Protein AF-0000000080321082 (afdb_homodimer)

Foldseek 3Di:
DAKDKDKDFAQAALVLLCVLLVQLQSLLVLFPQFPDADPSNQKTAGHDPVCVVVVWGIWGKDADDPPFSKMWTDTPFKIKIKGWDWDDDVRGIMIMMMIDMATHDPCRVPRVVVCNVCVHVRVVSSVVSSNCVSVVD/DAKDKDKDFAQAALVLLCVLLVQLQSLLVLFPQFPDADPSNQKTAGHDPVCVVVVWGIWGKDADDPPFSKMWTDTPFKIKIKGWDWDDDVRGIMIMMMIDMATHDPCRVPRVVVCNVCVHVRVVSSVVSSNCVSVVD

Solvent-accessible surface area (backbone atoms only — not comparable to full-atom values): 14190 Å² total; per-residue (Å²): 123,31,66,36,76,50,72,49,75,40,82,49,58,62,68,55,48,49,53,46,67,68,30,51,40,58,54,45,64,23,34,88,39,36,80,46,58,44,94,82,16,37,36,34,33,42,60,44,51,65,26,65,73,71,69,41,53,48,28,47,46,46,67,50,68,90,91,52,51,32,37,37,31,41,39,90,44,39,37,37,34,40,36,52,45,81,43,83,47,94,81,30,24,37,39,38,40,39,42,37,44,42,36,31,79,90,44,21,58,31,42,32,53,48,37,53,72,40,43,57,61,53,48,50,48,25,52,55,40,44,52,31,58,65,71,73,96,122,32,67,39,74,50,72,49,75,42,82,48,58,61,70,54,49,50,53,46,66,69,30,50,41,57,51,45,62,24,33,87,40,35,80,46,57,43,95,83,15,38,37,33,33,40,62,44,51,66,25,65,73,70,69,42,52,48,26,46,46,44,67,49,70,91,93,50,52,31,36,38,3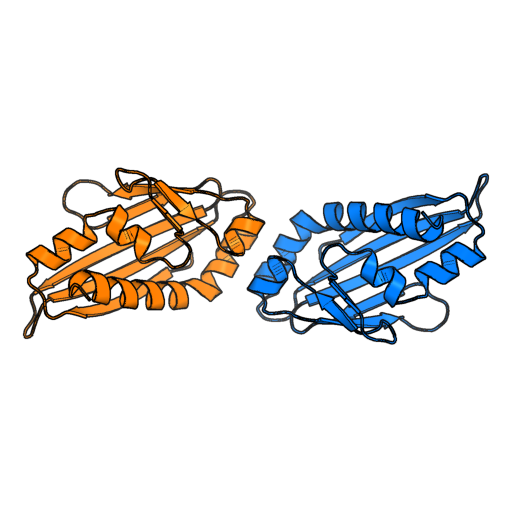2,41,38,90,45,40,35,39,34,39,36,53,45,80,44,84,46,94,82,30,26,35,40,38,40,39,42,38,44,41,36,31,80,90,47,21,60,32,41,34,53,48,38,53,72,41,43,57,62,52,49,52,48,25,52,54,42,45,52,31,60,64,71,72,94

InterPro domains:
  IPR023393 START-like domain superfamily [G3DSA:3.30.530.20] (3-135)

Sequence (274 aa):
MPEAREEFVVSAPKSRVVEVLSNPRDVGECFGFVKGTSEDGKIWYIKAPMSAITQTRELHMSFSEEGKLEWEARGEHLLWRGRFEVEEVEGGVKVVVVLYVEGLGAMASIINPMASVQIRGQLRHFVKKLKEKISGAMPEAREEFVVSAPKSRVVEVLSNPRDVGECFGFVKGTSEDGKIWYIKAPMSAITQTRELHMSFSEEGKLEWEARGEHLLWRGRFEVEEVEGGVKVVVVLYVEGLGAMASIINPMASVQIRGQLRHFVKKLKEKISGA

pLDDT: mean 95.26, std 5.47, range [65.94, 98.69]

Secondary structure (DSSP, 8-state):
--EEEEEEEESS-HHHHHHHHT-HHHHHTTSTTEEEE-TTS-EEEE-SHHHHHHT--EEEEEE-STT-EEEEEE-SSEEEEEEEEEEEETTEEEEEEEEEEEE-GGGHHHHHHHHHHHHHHHHHHHHHHHHHHHHT-/--EEEEEEEESS-HHHHHHHHT-HHHHHHTSTTEEEE-TTS-EEEE-SHHHHHHT--EEEEEE-STT-EEEEEE-SSEEEEEEEEEEEETTEEEEEEEEEEEE-GGGHHHHHHHHHHHHHHHHHHHHHHHHHHHHT-

Organism: NCBI:txid113653

Nearest PDB structures (foldseek):
  2ns9-assembly1_B  TM=7.468E-01  e=3.126E-07  Aeropyrum pernix
  8uds-assembly1_D  TM=6.343E-01  e=6.532E-07  Mycolicibacterium smegmatis MC2 155
  8ay9-assembly1_A  TM=6.309E-01  e=5.602E-06  Citrus sinensis
  8aya-assembly1_A  TM=6.191E-01  e=6.735E-06  Citrus sinensis
  3kay-assembly1_B  TM=6.296E-01  e=2.034E-05  Arabidopsis thaliana

Structure (mmCIF, N/CA/C/O backbone):
data_AF-0000000080321082-model_v1
#
loop_
_entity.id
_entity.type
_entity.pdbx_description
1 polymer 'Polyketide cyclase / dehydrase and lipid transport'
#
loop_
_atom_site.group_PDB
_atom_site.id
_atom_site.type_symbol
_atom_site.label_atom_id
_atom_site.label_alt_id
_atom_site.label_comp_id
_atom_site.label_asym_id
_atom_site.label_entity_id
_atom_site.label_seq_id
_atom_site.pdbx_PDB_ins_code
_atom_site.Cartn_x
_atom_site.Cartn_y
_atom_site.Cartn_z
_atom_site.occupancy
_atom_site.B_iso_or_equiv
_atom_site.auth_seq_id
_atom_site.auth_comp_id
_atom_site.auth_asym_id
_atom_site.auth_atom_id
_atom_site.pdbx_PDB_model_num
ATOM 1 N N . MET A 1 1 ? -3.877 -17.156 8.18 1 85.75 1 MET A N 1
ATOM 2 C CA . MET A 1 1 ? -3.074 -16.891 6.992 1 85.75 1 MET A CA 1
ATOM 3 C C . MET A 1 1 ? -3.955 -16.812 5.746 1 85.75 1 MET A C 1
ATOM 5 O O . MET A 1 1 ? -4.789 -17.688 5.516 1 85.75 1 MET A O 1
ATOM 9 N N . PRO A 1 2 ? -3.908 -15.711 4.945 1 95.19 2 PRO A N 1
ATOM 10 C CA . PRO A 1 2 ? -4.754 -15.602 3.758 1 95.19 2 PRO A CA 1
ATOM 11 C C . PRO A 1 2 ? -4.523 -16.734 2.758 1 95.19 2 PRO A C 1
ATOM 13 O O . PRO A 1 2 ? -3.375 -17.062 2.459 1 95.19 2 PRO A O 1
ATOM 16 N N . GLU A 1 3 ? -5.602 -17.344 2.404 1 97.44 3 GLU A N 1
ATOM 17 C CA . GLU A 1 3 ? -5.562 -18.453 1.457 1 97.44 3 GLU A CA 1
ATOM 18 C C . GLU A 1 3 ? -6.742 -18.391 0.487 1 97.44 3 GLU A C 1
ATOM 20 O O . GLU A 1 3 ? -7.82 -17.906 0.842 1 97.44 3 GLU A O 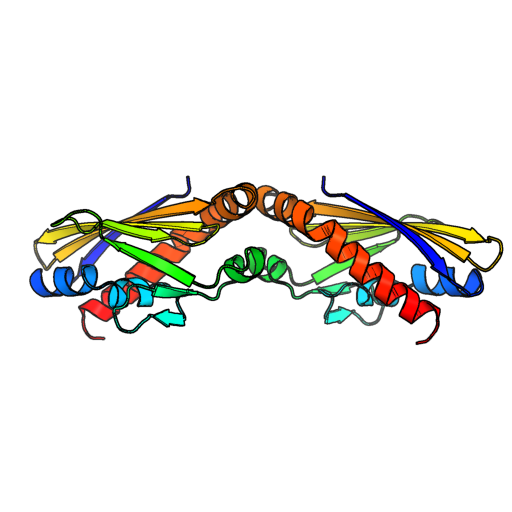1
ATOM 25 N N . ALA A 1 4 ? -6.52 -18.828 -0.713 1 98.44 4 ALA A N 1
ATOM 26 C CA . ALA A 1 4 ? -7.586 -18.922 -1.706 1 98.44 4 ALA A CA 1
ATOM 27 C C . ALA A 1 4 ? -7.422 -20.172 -2.57 1 98.44 4 ALA A C 1
ATOM 29 O O . ALA A 1 4 ? -6.309 -20.688 -2.717 1 98.44 4 ALA A O 1
ATOM 30 N N . ARG A 1 5 ? -8.531 -20.625 -3.057 1 98.56 5 ARG A N 1
ATOM 31 C CA . ARG A 1 5 ? -8.555 -21.844 -3.865 1 98.56 5 ARG A CA 1
ATOM 32 C C . ARG A 1 5 ? -9.453 -21.672 -5.086 1 98.56 5 ARG A C 1
ATOM 34 O O . ARG A 1 5 ? -10.516 -21.047 -5 1 98.56 5 ARG A O 1
ATOM 41 N N . GLU A 1 6 ? -9.008 -22.188 -6.207 1 98.56 6 GLU A N 1
ATOM 42 C CA . GLU A 1 6 ? -9.797 -22.172 -7.434 1 98.56 6 GLU A CA 1
ATOM 43 C C . GLU A 1 6 ? -9.586 -23.453 -8.234 1 98.56 6 GLU A C 1
ATOM 45 O O . GLU A 1 6 ? -8.539 -24.094 -8.133 1 98.56 6 GLU A O 1
ATOM 50 N N . GLU A 1 7 ? -10.578 -23.797 -8.898 1 98.31 7 GLU A N 1
ATOM 51 C CA . GLU A 1 7 ? -10.492 -24.922 -9.82 1 98.31 7 GLU A CA 1
ATOM 52 C C . GLU A 1 7 ? -11.016 -24.547 -11.203 1 98.31 7 GLU A C 1
ATOM 54 O O . GLU A 1 7 ? -11.969 -23.781 -11.328 1 98.31 7 GLU A O 1
ATOM 59 N N . PHE A 1 8 ? -10.406 -25.156 -12.188 1 98 8 PHE A N 1
ATOM 60 C CA . PHE A 1 8 ? -10.828 -24.891 -13.555 1 98 8 PHE A CA 1
ATOM 61 C C . PHE A 1 8 ? -10.438 -26.031 -14.484 1 98 8 PHE A C 1
ATOM 63 O O . PHE A 1 8 ? -9.656 -26.906 -14.102 1 98 8 PHE A O 1
ATOM 70 N N . VAL A 1 9 ? -11.055 -26.016 -15.641 1 97.5 9 VAL A N 1
ATOM 71 C CA . VAL A 1 9 ? -10.742 -27.016 -16.656 1 97.5 9 VAL A CA 1
ATOM 72 C C . VAL A 1 9 ? -10.219 -26.328 -17.922 1 97.5 9 VAL A C 1
ATOM 74 O O . VAL A 1 9 ? -10.734 -25.281 -18.328 1 97.5 9 VAL A O 1
ATOM 77 N N . VAL A 1 10 ? -9.211 -26.969 -18.469 1 97.69 10 VAL A N 1
ATOM 78 C CA . VAL A 1 10 ? -8.664 -26.469 -19.719 1 97.69 10 VAL A CA 1
ATOM 79 C C . VAL A 1 10 ? -8.688 -27.578 -20.766 1 97.69 10 VAL A C 1
ATOM 81 O O . VAL A 1 10 ? -8.531 -28.75 -20.453 1 97.69 10 VAL A O 1
ATOM 84 N N . SER A 1 11 ? -8.891 -27.078 -22.016 1 95.81 11 SER A N 1
ATOM 85 C CA . SER A 1 11 ? -8.844 -28.016 -23.141 1 95.81 11 SER A CA 1
ATOM 86 C C . SER A 1 11 ? -7.438 -28.125 -23.719 1 95.81 11 SER A C 1
ATOM 88 O O . SER A 1 11 ? -7.137 -27.547 -24.766 1 95.81 11 SER A O 1
ATOM 90 N N . ALA A 1 12 ? -6.566 -28.812 -23.062 1 96.62 12 ALA A N 1
ATOM 91 C CA . ALA A 1 12 ? -5.176 -29.062 -23.438 1 96.62 12 ALA A CA 1
ATOM 92 C C . ALA A 1 12 ? -4.688 -30.406 -22.891 1 96.62 12 ALA A C 1
ATOM 94 O O . ALA A 1 12 ? -5.238 -30.906 -21.906 1 96.62 12 ALA A O 1
ATOM 95 N N . PRO A 1 13 ? -3.721 -30.953 -23.562 1 96.12 13 PRO A N 1
ATOM 96 C CA . PRO A 1 13 ? -3.162 -32.188 -23 1 96.12 13 PRO A CA 1
ATOM 97 C C . PRO A 1 13 ? -2.529 -31.984 -21.625 1 96.12 13 PRO A C 1
ATOM 99 O O . PRO A 1 13 ? -2.008 -30.891 -21.344 1 96.12 13 PRO A O 1
ATOM 102 N N . LYS A 1 14 ? -2.555 -33 -20.812 1 97.5 14 LYS A N 1
ATOM 103 C CA . LYS A 1 14 ? -1.99 -32.938 -19.469 1 97.5 14 LYS A CA 1
ATOM 104 C C . LYS A 1 14 ? -0.514 -32.562 -19.516 1 97.5 14 LYS A C 1
ATOM 106 O O . LYS A 1 14 ? -0.03 -31.844 -18.641 1 97.5 14 LYS A O 1
ATOM 111 N N . SER A 1 15 ? 0.209 -33.062 -20.516 1 96.56 15 SER A N 1
ATOM 112 C CA . SER A 1 15 ? 1.632 -32.781 -20.656 1 96.56 15 SER A CA 1
ATOM 113 C C . SER A 1 15 ? 1.874 -31.281 -20.828 1 96.56 15 SER A C 1
ATOM 115 O O . SER A 1 15 ? 2.805 -30.719 -20.234 1 96.56 15 SER A O 1
ATOM 117 N N . ARG A 1 16 ? 1.039 -30.625 -21.516 1 97.06 16 ARG A N 1
ATOM 118 C CA . ARG A 1 16 ? 1.142 -29.188 -21.719 1 97.06 16 ARG A CA 1
ATOM 119 C C . ARG A 1 16 ? 0.848 -28.422 -20.422 1 97.06 16 ARG A C 1
ATOM 121 O O . ARG A 1 16 ? 1.546 -27.469 -20.094 1 97.06 16 ARG A O 1
ATOM 128 N N . VAL A 1 17 ? -0.15 -28.844 -19.75 1 98.12 17 VAL A N 1
ATOM 129 C CA . VAL A 1 17 ? -0.549 -28.203 -18.5 1 98.12 17 VAL A CA 1
ATOM 130 C C . VAL A 1 17 ? 0.589 -28.297 -17.484 1 98.12 17 VAL A C 1
ATOM 132 O O . VAL A 1 17 ? 0.993 -27.297 -16.906 1 98.12 17 VAL A O 1
ATOM 135 N N . VAL A 1 18 ? 1.151 -29.469 -17.391 1 97 18 VAL A N 1
ATOM 136 C CA . VAL A 1 18 ? 2.213 -29.719 -16.422 1 97 18 VAL A CA 1
ATOM 137 C C . VAL A 1 18 ? 3.461 -28.938 -16.812 1 97 18 VAL A C 1
ATOM 139 O O . VAL A 1 18 ? 4.168 -28.406 -15.953 1 97 18 VAL A O 1
ATOM 142 N N . GLU A 1 19 ? 3.719 -28.875 -18.047 1 96.44 19 GLU A N 1
ATOM 143 C CA . GLU A 1 19 ? 4.852 -28.109 -18.562 1 96.44 19 GLU A CA 1
ATOM 144 C C . GLU A 1 19 ? 4.77 -26.641 -18.125 1 96.44 19 GLU A C 1
ATOM 146 O O . GLU A 1 19 ? 5.746 -26.094 -17.609 1 96.44 19 GLU A O 1
ATOM 151 N N . VAL A 1 20 ? 3.646 -26.031 -18.25 1 97.62 20 VAL A N 1
ATOM 152 C CA . VAL A 1 20 ? 3.449 -24.625 -17.906 1 97.62 20 VAL A CA 1
ATOM 153 C C . VAL A 1 20 ? 3.529 -24.453 -16.391 1 97.62 20 VAL A C 1
ATOM 155 O O . VAL A 1 20 ? 4.211 -23.547 -15.891 1 97.62 20 VAL A O 1
ATOM 158 N N . LEU A 1 21 ? 2.967 -25.391 -15.672 1 97.75 21 LEU A N 1
ATOM 159 C CA . LEU A 1 21 ? 2.869 -25.266 -14.219 1 97.75 21 LEU A CA 1
ATOM 160 C C . LEU A 1 21 ? 4.211 -25.562 -13.562 1 97.75 21 LEU A C 1
ATOM 162 O O . LEU A 1 21 ? 4.43 -25.203 -12.398 1 97.75 21 LEU A O 1
ATOM 166 N N . SER A 1 22 ? 5.07 -26.203 -14.328 1 95.94 22 SER A N 1
ATOM 167 C CA . SER A 1 22 ? 6.367 -26.578 -13.773 1 95.94 22 SER A CA 1
ATOM 168 C C . SER A 1 22 ? 7.438 -25.562 -14.133 1 95.94 22 SER A C 1
ATOM 170 O O . SER A 1 22 ? 8.586 -25.688 -13.711 1 95.94 22 SER A O 1
ATOM 172 N N . ASN A 1 23 ? 7.086 -24.609 -14.875 1 95.69 23 ASN A N 1
ATOM 173 C CA . ASN A 1 23 ? 8.023 -23.578 -15.305 1 95.69 23 ASN A CA 1
ATOM 174 C C . ASN A 1 23 ? 7.906 -22.312 -14.445 1 95.69 23 ASN A C 1
ATOM 176 O O . ASN A 1 23 ? 6.887 -21.625 -14.484 1 95.69 23 ASN A O 1
ATOM 180 N N . PRO A 1 24 ? 8.945 -22 -13.711 1 96.75 24 PRO A N 1
ATOM 181 C CA . PRO A 1 24 ? 8.852 -20.875 -12.781 1 96.75 24 PRO A CA 1
ATOM 182 C C . PRO A 1 24 ? 8.547 -19.547 -13.477 1 96.75 24 PRO A C 1
ATOM 184 O O . PRO A 1 24 ? 7.84 -18.703 -12.922 1 96.75 24 PRO A O 1
ATOM 187 N N . ARG A 1 25 ? 9.062 -19.359 -14.609 1 97.62 25 ARG A N 1
ATOM 188 C CA . ARG A 1 25 ? 8.797 -18.141 -15.375 1 97.62 25 ARG A CA 1
ATOM 189 C C . ARG A 1 25 ? 7.324 -18.047 -15.758 1 97.62 25 ARG A C 1
ATOM 191 O O . ARG A 1 25 ? 6.691 -17.016 -15.562 1 97.62 25 ARG A O 1
ATOM 198 N N . ASP A 1 26 ? 6.809 -19.156 -16.234 1 97.5 26 ASP A N 1
ATOM 199 C CA . ASP A 1 26 ? 5.414 -19.172 -16.656 1 97.5 26 ASP A CA 1
ATOM 200 C C . ASP A 1 26 ? 4.48 -18.922 -15.469 1 97.5 26 ASP A C 1
ATOM 202 O O . ASP A 1 26 ? 3.504 -18.188 -15.594 1 97.5 26 ASP A O 1
ATOM 206 N N . VAL A 1 27 ? 4.758 -19.484 -14.344 1 98 27 VAL A N 1
ATOM 207 C CA . VAL A 1 27 ? 3.947 -19.312 -13.148 1 98 27 VAL A CA 1
ATOM 208 C C . VAL A 1 27 ? 4.016 -17.844 -12.688 1 98 27 VAL A C 1
ATOM 210 O O . VAL A 1 27 ? 2.982 -17.203 -12.477 1 98 27 VAL A O 1
ATOM 213 N N . GLY A 1 28 ? 5.203 -17.328 -12.633 1 98.44 28 GLY A N 1
ATOM 214 C CA . GLY A 1 28 ? 5.387 -15.961 -12.164 1 98.44 28 GLY A CA 1
ATOM 215 C C . GLY A 1 28 ? 4.691 -14.938 -13.039 1 98.44 28 GLY A C 1
ATOM 216 O O . GLY A 1 28 ? 4.062 -14.008 -12.531 1 98.44 28 GLY A O 1
ATOM 217 N N . GLU A 1 29 ? 4.766 -15.102 -14.32 1 97.94 29 GLU A N 1
ATOM 218 C CA . GLU A 1 29 ? 4.254 -14.133 -15.281 1 97.94 29 GLU A CA 1
ATOM 219 C C . GLU A 1 29 ? 2.73 -14.078 -15.25 1 97.94 29 GLU A C 1
ATOM 221 O O . GLU A 1 29 ? 2.127 -13.156 -15.805 1 97.94 29 GLU A O 1
ATOM 226 N N . CYS A 1 30 ? 2.162 -14.984 -14.57 1 98.38 30 CYS A N 1
ATOM 227 C CA . CYS A 1 30 ? 0.705 -15.008 -14.492 1 98.38 30 CYS A CA 1
ATOM 228 C C . CYS A 1 30 ? 0.203 -14.109 -13.367 1 98.38 30 CYS A C 1
ATOM 230 O O . CYS A 1 30 ? -0.993 -13.82 -13.289 1 98.38 30 CYS A O 1
ATOM 232 N N . PHE A 1 31 ? 1.135 -13.695 -12.484 1 98.25 31 PHE A N 1
ATOM 233 C CA . PHE A 1 31 ? 0.758 -12.727 -11.461 1 98.25 31 PHE A CA 1
ATOM 234 C C . PHE A 1 31 ? 0.869 -11.305 -12 1 98.25 31 PHE A C 1
ATOM 236 O O . PHE A 1 31 ? 1.898 -10.93 -12.562 1 98.25 31 PHE A O 1
ATOM 243 N N . GLY A 1 32 ? -0.114 -10.523 -11.75 1 96.44 32 GLY A N 1
ATOM 244 C CA . GLY A 1 32 ? -0.15 -9.156 -12.25 1 96.44 32 GLY A CA 1
ATOM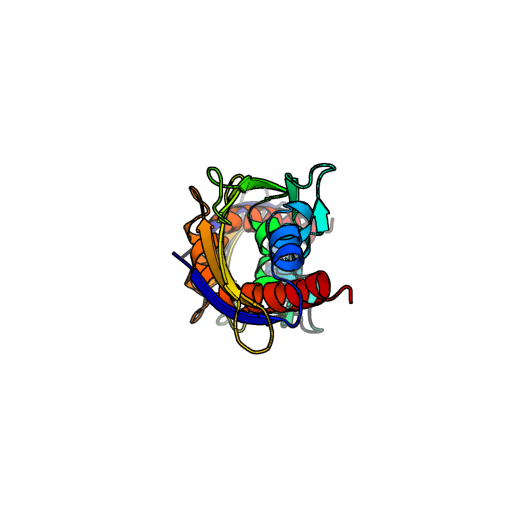 245 C C . GLY A 1 32 ? 0.957 -8.289 -11.68 1 96.44 32 GLY A C 1
ATOM 246 O O . GLY A 1 32 ? 1.401 -7.34 -12.328 1 96.44 32 GLY A O 1
ATOM 247 N N . PHE A 1 33 ? 1.417 -8.609 -10.531 1 96.44 33 PHE A N 1
ATOM 248 C CA . PHE A 1 33 ? 2.404 -7.773 -9.859 1 96.44 33 PHE A CA 1
ATOM 249 C C . PHE A 1 33 ? 3.818 -8.18 -10.266 1 96.44 33 PHE A C 1
ATOM 251 O O . PHE A 1 33 ? 4.789 -7.516 -9.883 1 96.44 33 PHE A O 1
ATOM 258 N N . VAL A 1 34 ? 3.979 -9.266 -11.008 1 98.12 34 VAL A N 1
ATOM 259 C CA . VAL A 1 34 ? 5.285 -9.672 -11.516 1 98.12 34 VAL A CA 1
ATOM 260 C C . VAL A 1 34 ? 5.559 -8.969 -12.852 1 98.12 34 VAL A C 1
ATOM 262 O O . VAL A 1 34 ? 4.828 -9.164 -13.82 1 98.12 34 VAL A O 1
ATOM 265 N N . LYS A 1 35 ? 6.629 -8.172 -12.883 1 98.19 35 LYS A N 1
ATOM 266 C CA . LYS A 1 35 ? 6.906 -7.352 -14.062 1 98.19 35 LYS A CA 1
ATOM 267 C C . LYS A 1 35 ? 8.07 -7.914 -14.867 1 98.19 35 LYS A C 1
ATOM 269 O O . LYS A 1 35 ? 8.461 -7.34 -15.883 1 98.19 35 LYS A O 1
ATOM 274 N N . GLY A 1 36 ? 8.617 -8.984 -14.375 1 98.06 36 GLY A N 1
ATOM 275 C CA . GLY A 1 36 ? 9.727 -9.664 -15.023 1 98.06 36 GLY A CA 1
ATOM 276 C C . GLY A 1 36 ? 10.32 -10.773 -14.18 1 98.06 36 GLY A C 1
ATOM 277 O O . GLY A 1 36 ? 10.031 -10.875 -12.992 1 98.06 36 GLY A O 1
ATOM 278 N N . THR A 1 37 ? 11.094 -11.633 -14.891 1 98.31 37 THR A N 1
ATOM 279 C CA . THR A 1 37 ? 11.781 -12.719 -14.203 1 98.31 37 THR A CA 1
ATOM 280 C C . THR A 1 37 ? 13.242 -12.797 -14.641 1 98.31 37 THR A C 1
ATOM 282 O O . THR A 1 37 ? 13.617 -12.234 -15.672 1 98.31 37 THR A O 1
ATOM 285 N N . SER A 1 38 ? 14.031 -13.391 -13.773 1 98.44 38 SER A N 1
ATOM 286 C CA . SER A 1 38 ? 15.391 -13.727 -14.172 1 98.44 38 SER A CA 1
ATOM 287 C C . SER A 1 38 ? 15.406 -14.703 -15.344 1 98.44 38 SER A C 1
ATOM 289 O O . SER A 1 38 ? 14.359 -15.219 -15.742 1 98.44 38 SER A O 1
ATOM 291 N N . GLU A 1 39 ? 16.562 -14.922 -15.883 1 97 39 GLU A N 1
ATOM 292 C CA . GLU A 1 39 ? 16.719 -15.797 -17.047 1 97 39 GLU A CA 1
ATOM 293 C C . GLU A 1 39 ? 16.172 -17.188 -16.75 1 97 39 GLU A C 1
ATOM 295 O O . GLU A 1 39 ? 15.508 -17.797 -17.609 1 97 39 GLU A O 1
ATOM 300 N N . ASP A 1 40 ? 16.406 -17.734 -15.594 1 96.75 40 ASP A N 1
ATOM 301 C CA . ASP A 1 40 ? 15.953 -19.078 -15.242 1 96.75 40 ASP A CA 1
ATOM 302 C C . ASP A 1 40 ? 14.555 -19.047 -14.625 1 96.75 40 ASP A C 1
ATOM 304 O O . ASP A 1 40 ? 14.016 -20.078 -14.242 1 96.75 40 ASP A O 1
ATOM 308 N N . GLY A 1 41 ? 14.031 -17.875 -14.43 1 98 41 GLY A N 1
ATOM 309 C CA . GLY A 1 41 ? 12.648 -17.719 -13.984 1 98 41 GLY A CA 1
ATOM 310 C C . GLY A 1 41 ? 12.5 -17.766 -12.477 1 98 41 GLY A C 1
ATOM 311 O O . GLY A 1 41 ? 11.391 -17.594 -11.953 1 98 41 GLY A O 1
ATOM 312 N N . LYS A 1 42 ? 13.539 -17.844 -11.805 1 97.56 42 LYS A N 1
ATOM 313 C CA . LYS A 1 42 ? 13.453 -18.156 -10.383 1 97.56 42 LYS A CA 1
ATOM 314 C C . LYS A 1 42 ? 13.406 -16.891 -9.539 1 97.56 42 LYS A C 1
ATOM 316 O O . LYS A 1 42 ? 13.094 -16.938 -8.344 1 97.56 42 LYS A O 1
ATOM 321 N N . ILE A 1 43 ? 13.758 -15.789 -10.133 1 98.69 43 ILE A N 1
ATOM 322 C CA . ILE A 1 43 ? 13.586 -14.492 -9.477 1 98.69 43 ILE A CA 1
ATOM 323 C C . ILE A 1 43 ? 12.453 -13.719 -10.156 1 98.69 43 ILE A C 1
ATOM 325 O O . ILE A 1 43 ? 12.477 -13.516 -11.375 1 98.69 43 ILE A O 1
ATOM 329 N N . TRP A 1 44 ? 11.469 -13.367 -9.375 1 98.62 44 TRP A N 1
ATOM 330 C CA . TRP A 1 44 ? 10.367 -12.539 -9.844 1 98.62 44 TRP A CA 1
ATOM 331 C C . TRP A 1 44 ? 10.547 -11.086 -9.406 1 98.62 44 TRP A C 1
ATOM 333 O O . TRP A 1 44 ? 10.633 -10.797 -8.211 1 98.62 44 TRP A O 1
ATOM 343 N N . TYR A 1 45 ? 10.586 -10.18 -10.344 1 98.38 45 TYR A N 1
ATOM 344 C CA . TYR A 1 45 ? 10.602 -8.758 -10.031 1 98.38 45 TYR A CA 1
ATOM 345 C C . TYR A 1 45 ? 9.188 -8.211 -9.906 1 98.38 45 TYR A C 1
ATOM 347 O O . TYR A 1 45 ? 8.367 -8.383 -10.805 1 98.38 45 TYR A O 1
ATOM 355 N N . ILE A 1 46 ? 8.938 -7.594 -8.688 1 97.56 46 ILE A N 1
ATOM 356 C CA . ILE A 1 46 ? 7.539 -7.281 -8.414 1 97.56 46 ILE A CA 1
ATOM 357 C C . ILE A 1 46 ? 7.371 -5.77 -8.273 1 97.56 46 ILE A C 1
ATOM 359 O O . ILE A 1 46 ? 8.297 -5.066 -7.871 1 97.56 46 ILE A O 1
ATOM 363 N N . LYS A 1 47 ? 6.207 -5.316 -8.664 1 95.69 47 LYS A N 1
ATOM 364 C CA . LYS A 1 47 ? 5.766 -3.932 -8.516 1 95.69 47 LYS A CA 1
ATOM 365 C C . LYS A 1 47 ? 4.266 -3.857 -8.25 1 95.69 47 LYS A C 1
ATOM 367 O O . LYS A 1 47 ? 3.459 -4.18 -9.125 1 95.69 47 LYS A O 1
ATOM 372 N N . ALA A 1 48 ? 3.928 -3.572 -7.109 1 93 48 ALA A N 1
ATOM 373 C CA . ALA A 1 48 ? 2.553 -3.389 -6.652 1 93 48 ALA A CA 1
ATOM 374 C C . ALA A 1 48 ? 2.492 -2.438 -5.461 1 93 48 ALA A C 1
ATOM 376 O O . ALA A 1 48 ? 3.514 -2.16 -4.828 1 93 48 ALA A O 1
ATOM 377 N N . PRO A 1 49 ? 1.322 -1.897 -5.156 1 89.94 49 PRO A N 1
ATOM 378 C CA . PRO A 1 49 ? 1.223 -1.008 -3.998 1 89.94 49 PRO A CA 1
ATOM 379 C C . PRO A 1 49 ? 1.78 -1.635 -2.723 1 89.94 49 PRO A C 1
ATOM 381 O O . PRO A 1 49 ? 2.463 -0.961 -1.946 1 89.94 49 PRO A O 1
ATOM 384 N N . MET A 1 50 ? 1.632 -2.846 -2.539 1 90.5 50 MET A N 1
ATOM 385 C CA . MET A 1 50 ? 2.158 -3.535 -1.365 1 90.5 50 MET A CA 1
ATOM 386 C C . MET A 1 50 ? 3.684 -3.568 -1.391 1 90.5 50 MET A C 1
ATOM 388 O O . MET A 1 50 ? 4.328 -3.381 -0.359 1 90.5 50 MET A O 1
ATOM 392 N N . SER A 1 51 ? 4.219 -3.762 -2.543 1 91.94 51 SER A N 1
ATOM 393 C CA . SER A 1 51 ? 5.672 -3.826 -2.648 1 91.94 51 SER A CA 1
ATOM 394 C C . SER A 1 51 ? 6.309 -2.473 -2.355 1 91.94 51 SER A C 1
ATOM 396 O O . SER A 1 51 ? 7.422 -2.406 -1.823 1 91.94 51 SER A O 1
ATOM 398 N N . ALA A 1 52 ? 5.574 -1.429 -2.74 1 88.94 52 ALA A N 1
ATOM 399 C CA . ALA A 1 52 ? 6.062 -0.086 -2.436 1 88.94 52 ALA A CA 1
ATOM 400 C C . ALA A 1 52 ? 6.094 0.157 -0.928 1 88.94 52 ALA A C 1
ATOM 402 O O . ALA A 1 52 ? 7.031 0.769 -0.412 1 88.94 52 ALA A O 1
ATOM 403 N N . ILE A 1 53 ? 5.164 -0.365 -0.225 1 88.5 53 ILE A N 1
ATOM 404 C CA . ILE A 1 53 ? 5.062 -0.178 1.218 1 88.5 53 ILE A CA 1
ATOM 405 C C . ILE A 1 53 ? 6.16 -0.973 1.921 1 88.5 53 ILE A C 1
ATOM 407 O O . ILE A 1 53 ? 6.773 -0.487 2.873 1 88.5 53 ILE A O 1
ATOM 411 N N . THR A 1 54 ? 6.488 -2.184 1.497 1 88.38 54 THR A N 1
ATOM 412 C CA . THR A 1 54 ? 7.414 -3.078 2.18 1 88.38 54 THR A CA 1
ATOM 413 C C . THR A 1 54 ? 8.82 -2.957 1.59 1 88.38 54 THR A C 1
ATOM 415 O O . THR A 1 54 ? 9.766 -3.537 2.115 1 88.38 54 THR A O 1
ATOM 418 N N . GLN A 1 55 ? 8.852 -2.189 0.445 1 88.56 55 GLN A N 1
ATOM 419 C CA . GLN A 1 55 ? 10.102 -2.072 -0.297 1 88.56 55 GLN A CA 1
ATOM 420 C C . GLN A 1 55 ? 10.602 -3.439 -0.749 1 88.56 55 GLN A C 1
ATOM 422 O O . GLN A 1 55 ? 11.797 -3.734 -0.647 1 88.56 55 GLN A O 1
ATOM 427 N N . THR A 1 56 ? 9.703 -4.332 -1.071 1 90.19 56 THR A N 1
ATOM 428 C CA . THR A 1 56 ? 10.039 -5.637 -1.633 1 90.19 56 THR A CA 1
ATOM 429 C C . THR A 1 56 ? 10.164 -5.559 -3.152 1 90.19 56 THR A C 1
ATOM 431 O O . THR A 1 56 ? 9.203 -5.199 -3.84 1 90.19 56 THR A O 1
ATOM 434 N N . ARG A 1 57 ? 11.273 -5.984 -3.639 1 95 57 ARG A N 1
ATOM 435 C CA . ARG A 1 57 ? 11.5 -5.789 -5.066 1 95 57 ARG A CA 1
ATOM 436 C C . ARG A 1 57 ? 11.492 -7.125 -5.809 1 95 57 ARG A C 1
ATOM 438 O O . ARG A 1 57 ? 11.281 -7.164 -7.023 1 95 57 ARG A O 1
ATOM 445 N N . GLU A 1 58 ? 11.797 -8.055 -5.09 1 97.62 58 GLU A N 1
ATOM 446 C CA . GLU A 1 58 ? 11.906 -9.344 -5.777 1 97.62 58 GLU A CA 1
ATOM 447 C C . GLU A 1 58 ? 11.492 -10.492 -4.863 1 97.62 58 GLU A C 1
ATOM 449 O O . GLU A 1 58 ? 11.586 -10.383 -3.639 1 97.62 58 GLU A O 1
ATOM 454 N N . LEU A 1 59 ? 11.07 -11.531 -5.434 1 98.12 59 LEU A N 1
ATOM 455 C CA . LEU A 1 59 ? 10.773 -12.805 -4.781 1 98.12 59 LEU A CA 1
ATOM 456 C C . LEU A 1 59 ? 11.625 -13.93 -5.367 1 98.12 59 LEU A C 1
ATOM 458 O O . LEU A 1 59 ? 11.82 -13.992 -6.582 1 98.12 59 LEU A O 1
ATOM 462 N N . HIS A 1 60 ? 12.086 -14.805 -4.504 1 98.38 60 HIS A N 1
ATOM 463 C CA . HIS A 1 60 ? 12.867 -15.969 -4.922 1 98.38 60 HIS A CA 1
ATOM 464 C C . HIS A 1 60 ? 12.031 -17.234 -4.879 1 98.38 60 HIS A C 1
ATOM 466 O O . HIS A 1 60 ? 11.68 -17.719 -3.801 1 98.38 60 HIS A O 1
ATOM 472 N N . MET A 1 61 ? 11.836 -17.766 -6.066 1 97.56 61 MET A N 1
ATOM 473 C CA . MET A 1 61 ? 10.906 -18.891 -6.211 1 97.56 61 MET A CA 1
ATOM 474 C C . MET A 1 61 ? 11.656 -20.219 -6.234 1 97.56 61 MET A C 1
ATOM 476 O O . MET A 1 61 ? 12.719 -20.312 -6.855 1 97.56 61 MET A O 1
ATOM 480 N N . SER A 1 62 ? 11.086 -21.141 -5.562 1 96.19 62 SER A N 1
ATOM 481 C CA . SER A 1 62 ? 11.578 -22.516 -5.613 1 96.19 62 SER A CA 1
ATOM 482 C C . SER A 1 62 ? 10.422 -23.516 -5.578 1 96.19 62 SER A C 1
ATOM 484 O O . SER A 1 62 ? 9.414 -23.281 -4.902 1 96.19 62 SER A O 1
ATOM 486 N N . PHE A 1 63 ? 10.594 -24.547 -6.309 1 95.31 63 PHE A N 1
ATOM 487 C CA . PHE A 1 63 ? 9.648 -25.656 -6.23 1 95.31 63 PHE A CA 1
ATOM 488 C C . PHE A 1 63 ? 10.016 -26.609 -5.102 1 95.31 63 PHE A C 1
ATOM 490 O O . PHE A 1 63 ? 11.188 -26.75 -4.754 1 95.31 63 PHE A O 1
ATOM 497 N N . SER A 1 64 ? 8.977 -26.953 -4.488 1 86.88 64 SER A N 1
ATOM 498 C CA . SER A 1 64 ? 9.219 -27.953 -3.461 1 86.88 64 SER A CA 1
ATOM 499 C C . SER A 1 64 ? 9.859 -29.203 -4.051 1 86.88 64 SER A C 1
ATOM 501 O O . SER A 1 64 ? 10.078 -29.281 -5.262 1 86.88 64 SER A O 1
ATOM 503 N N . GLU A 1 65 ? 10.039 -30.25 -3.199 1 73.69 65 GLU A N 1
ATOM 504 C CA . GLU A 1 65 ? 10.641 -31.516 -3.604 1 73.69 65 GLU A CA 1
ATOM 505 C C . GLU A 1 65 ? 10.008 -32.031 -4.879 1 73.69 65 GLU A C 1
ATOM 507 O O . GLU A 1 65 ? 8.93 -31.594 -5.281 1 73.69 65 GLU A O 1
ATOM 512 N N . GLU A 1 66 ? 10.719 -32.938 -5.496 1 66.38 66 GLU A N 1
ATOM 513 C CA . GLU A 1 66 ? 10.492 -33.5 -6.816 1 66.38 66 GLU A CA 1
ATOM 514 C C . GLU A 1 66 ? 9.102 -34.125 -6.918 1 66.38 66 GLU A C 1
ATOM 516 O O . GLU A 1 66 ? 8.672 -34.844 -6.023 1 66.38 66 GLU A O 1
ATOM 521 N N . GLY A 1 67 ? 8.367 -33.688 -8.008 1 68.56 67 GLY A N 1
ATOM 522 C CA . GLY A 1 67 ? 7.145 -34.344 -8.477 1 68.56 67 GLY A CA 1
ATOM 523 C C . GLY A 1 67 ? 5.891 -33.594 -8.055 1 68.56 67 GLY A C 1
ATOM 524 O O . GLY A 1 67 ? 4.809 -33.844 -8.594 1 68.56 67 GLY A O 1
ATOM 525 N N . LYS A 1 68 ? 6.164 -32.688 -7.117 1 85.12 68 LYS A N 1
ATOM 526 C CA . LYS A 1 68 ? 4.977 -31.953 -6.699 1 85.12 68 LYS A CA 1
ATOM 527 C C . LYS A 1 68 ? 4.926 -30.578 -7.359 1 85.12 68 LYS A C 1
ATOM 529 O O . LYS A 1 68 ? 5.969 -30 -7.676 1 85.12 68 LYS A O 1
ATOM 534 N N . LEU A 1 69 ? 3.773 -30.188 -7.723 1 95.88 69 LEU A N 1
ATOM 535 C CA . LEU A 1 69 ? 3.545 -28.859 -8.281 1 95.88 69 LEU A CA 1
ATOM 536 C C . LEU A 1 69 ? 3.223 -27.844 -7.188 1 95.88 69 LEU A C 1
ATOM 538 O O . LEU A 1 69 ? 2.131 -27.281 -7.164 1 95.88 69 LEU A O 1
ATOM 542 N N . GLU A 1 70 ? 4.207 -27.75 -6.25 1 97.44 70 GLU A N 1
ATOM 543 C CA . GLU A 1 70 ? 4.148 -26.828 -5.121 1 97.44 70 GLU A CA 1
ATOM 544 C C . GLU A 1 70 ? 5.355 -25.891 -5.105 1 97.44 70 GLU A C 1
ATOM 546 O O . GLU A 1 70 ? 6.48 -26.328 -5.371 1 97.44 70 GLU A O 1
ATOM 551 N N . TRP A 1 71 ? 5.125 -24.672 -4.82 1 97.56 71 TRP A N 1
ATOM 552 C CA . TRP A 1 71 ? 6.219 -23.703 -4.891 1 97.56 71 TRP A CA 1
ATOM 553 C C . TRP A 1 71 ? 6.105 -22.672 -3.771 1 97.56 71 TRP A C 1
ATOM 555 O O . TRP A 1 71 ? 5.055 -22.547 -3.143 1 97.56 71 TRP A O 1
ATOM 565 N N . GLU A 1 72 ? 7.223 -22.078 -3.506 1 97.12 72 GLU A N 1
ATOM 566 C CA . GLU A 1 72 ? 7.336 -20.922 -2.629 1 97.12 72 GLU A CA 1
ATOM 567 C C . GLU A 1 72 ? 8.109 -19.781 -3.305 1 97.12 72 GLU A C 1
ATOM 569 O O . GLU A 1 72 ? 9.094 -20.031 -4 1 97.12 72 GLU A O 1
ATOM 574 N N . ALA A 1 73 ? 7.637 -18.641 -3.229 1 97.5 73 ALA A N 1
ATOM 575 C CA . ALA A 1 73 ? 8.32 -17.422 -3.652 1 97.5 73 ALA A CA 1
ATOM 576 C C . ALA A 1 73 ? 8.531 -16.469 -2.475 1 97.5 73 ALA A C 1
ATOM 578 O O . ALA A 1 73 ? 7.57 -15.891 -1.96 1 97.5 73 ALA A O 1
ATOM 579 N N . ARG A 1 74 ? 9.805 -16.281 -2.1 1 97.12 74 ARG A N 1
ATOM 580 C CA . ARG A 1 74 ? 10.109 -15.633 -0.83 1 97.12 74 ARG A CA 1
ATOM 581 C C . ARG A 1 74 ? 10.828 -14.305 -1.053 1 97.12 74 ARG A C 1
ATOM 583 O O . ARG A 1 74 ? 11.773 -14.227 -1.839 1 97.12 74 ARG A O 1
ATOM 590 N N . GLY A 1 75 ? 10.297 -13.312 -0.452 1 96.31 75 GLY A N 1
ATOM 591 C CA . GLY A 1 75 ? 10.984 -12.039 -0.303 1 96.31 75 GLY A CA 1
ATOM 592 C C . GLY A 1 75 ? 11.383 -11.742 1.13 1 96.31 75 GLY A C 1
ATOM 593 O O . GLY A 1 75 ? 11.305 -12.617 1.997 1 96.31 75 GLY A O 1
ATOM 594 N N . GLU A 1 76 ? 11.82 -10.539 1.36 1 94.31 76 GLU A N 1
ATOM 595 C CA . GLU A 1 76 ? 12.289 -10.133 2.684 1 94.31 76 GLU A CA 1
ATOM 596 C C . GLU A 1 76 ? 11.148 -10.133 3.695 1 94.31 76 GLU A C 1
ATOM 598 O O . GLU A 1 76 ? 11.32 -10.562 4.84 1 94.31 76 GLU A O 1
ATOM 603 N N . HIS A 1 77 ? 9.961 -9.727 3.254 1 94.12 77 HIS A N 1
ATOM 604 C CA . HIS A 1 77 ? 8.883 -9.484 4.199 1 94.12 77 HIS A CA 1
ATOM 605 C C . HIS A 1 77 ? 7.629 -10.266 3.812 1 94.12 77 HIS A C 1
ATOM 607 O O . HIS A 1 77 ? 6.594 -10.164 4.477 1 94.12 77 HIS A O 1
ATOM 613 N N . LEU A 1 78 ? 7.766 -11.016 2.762 1 93.62 78 LEU A N 1
ATOM 614 C CA . LEU A 1 78 ? 6.574 -11.602 2.16 1 93.62 78 LEU A CA 1
ATOM 615 C C . LEU A 1 78 ? 6.875 -12.984 1.593 1 93.62 78 LEU A C 1
ATOM 617 O O . LEU A 1 78 ? 7.922 -13.188 0.969 1 93.62 78 LEU A O 1
ATOM 621 N N . LEU A 1 79 ? 5.996 -13.906 1.884 1 95.69 79 LEU A N 1
ATOM 622 C CA . LEU A 1 79 ? 6.078 -15.266 1.359 1 95.69 79 LEU A CA 1
ATOM 623 C C . LEU A 1 79 ? 4.801 -15.633 0.609 1 95.69 79 LEU A C 1
ATOM 625 O O . LEU A 1 79 ? 3.699 -15.5 1.146 1 95.69 79 LEU A O 1
ATOM 629 N N . TRP A 1 80 ? 5.012 -15.953 -0.655 1 96.81 80 TRP A N 1
ATOM 630 C CA . TRP A 1 80 ? 3.932 -16.547 -1.438 1 96.81 80 TRP A CA 1
ATOM 631 C C . TRP A 1 80 ? 4.141 -18.047 -1.606 1 96.81 80 TRP A C 1
ATOM 633 O O . TRP A 1 80 ? 5.266 -18.5 -1.833 1 96.81 80 TRP A O 1
ATOM 643 N N . ARG A 1 81 ? 3.025 -18.75 -1.491 1 96.69 81 ARG A N 1
ATOM 644 C CA . ARG A 1 81 ? 3.061 -20.188 -1.761 1 96.69 81 ARG A CA 1
ATOM 645 C C . ARG A 1 81 ? 1.902 -20.609 -2.66 1 96.69 81 ARG A C 1
ATOM 647 O O . ARG A 1 81 ? 0.815 -20.031 -2.588 1 96.69 81 ARG A O 1
ATOM 654 N N . GLY A 1 82 ? 2.201 -21.547 -3.428 1 97.44 82 GLY A N 1
ATOM 655 C CA . GLY A 1 82 ? 1.166 -22.109 -4.285 1 97.44 82 GLY A CA 1
ATOM 656 C C . GLY A 1 82 ? 1.314 -23.594 -4.504 1 97.44 82 GLY A C 1
ATOM 657 O O . GLY A 1 82 ? 2.4 -24.156 -4.324 1 97.44 82 GLY A O 1
ATOM 658 N N . ARG A 1 83 ? 0.141 -24.172 -4.844 1 96.94 83 ARG A N 1
ATOM 659 C CA . ARG A 1 83 ? 0.102 -25.594 -5.172 1 96.94 83 ARG A CA 1
ATOM 660 C C . ARG A 1 83 ? -0.91 -25.875 -6.277 1 96.94 83 ARG A C 1
ATOM 662 O O . ARG A 1 83 ? -1.976 -25.266 -6.32 1 96.94 83 ARG A O 1
ATOM 669 N N . PHE A 1 84 ? -0.509 -26.906 -7.07 1 97.94 84 PHE A N 1
ATOM 670 C CA . PHE A 1 84 ? -1.404 -27.344 -8.141 1 97.94 84 PHE A CA 1
ATOM 671 C C . PHE A 1 84 ? -1.697 -28.828 -8.039 1 97.94 84 PHE A C 1
ATOM 673 O O . PHE A 1 84 ? -0.808 -29.625 -7.719 1 97.94 84 PHE A O 1
ATOM 680 N N . GLU A 1 85 ? -2.887 -29.125 -8.289 1 97.62 85 GLU A N 1
ATOM 681 C CA . GLU A 1 85 ? -3.295 -30.5 -8.594 1 97.62 85 GLU A CA 1
ATOM 682 C C . GLU A 1 85 ? -3.852 -30.609 -10.008 1 97.62 85 GLU A C 1
ATOM 684 O O . GLU A 1 85 ? -4.637 -29.766 -10.438 1 97.62 85 GLU A O 1
ATOM 689 N N . VAL A 1 86 ? -3.391 -31.703 -10.664 1 97.69 86 VAL A N 1
ATOM 690 C CA . VAL A 1 86 ? -3.75 -31.859 -12.07 1 97.69 86 VAL A CA 1
ATOM 691 C C . VAL A 1 86 ? -4.348 -33.25 -12.297 1 97.69 86 VAL A C 1
ATOM 693 O O . VAL A 1 86 ? -3.754 -34.25 -11.906 1 97.69 86 VAL A O 1
ATOM 696 N N . GLU A 1 87 ? -5.512 -33.188 -12.984 1 97.5 87 GLU A N 1
ATOM 697 C CA . GLU A 1 87 ? -6.195 -34.469 -13.266 1 97.5 87 GLU A CA 1
ATOM 698 C C . GLU A 1 87 ? -6.871 -34.438 -14.633 1 97.5 87 GLU A C 1
ATOM 700 O O . GLU A 1 87 ? -7.477 -33.438 -15.016 1 97.5 87 GLU A O 1
ATOM 705 N N . GLU A 1 88 ? -6.73 -35.562 -15.375 1 97.81 88 GLU A N 1
ATOM 706 C CA . GLU A 1 88 ? -7.473 -35.688 -16.625 1 97.81 88 GLU A CA 1
ATOM 707 C C . GLU A 1 88 ? -8.953 -35.938 -16.359 1 97.81 88 GLU A C 1
ATOM 709 O O . GLU A 1 88 ? -9.312 -36.75 -15.508 1 97.81 88 GLU A O 1
ATOM 714 N N . VAL A 1 89 ? -9.781 -35.188 -17.062 1 96.94 89 VAL A N 1
ATOM 715 C CA . VAL A 1 89 ? -11.227 -35.375 -16.969 1 96.94 89 VAL A CA 1
ATOM 716 C C . VAL A 1 89 ? -11.836 -35.375 -18.359 1 96.94 89 VAL A C 1
ATOM 718 O O . VAL A 1 89 ? -11.141 -35.156 -19.359 1 96.94 89 VAL A O 1
ATOM 721 N N . GLU A 1 90 ? -13.109 -35.781 -18.344 1 91.94 90 GLU A N 1
ATOM 722 C CA . GLU A 1 90 ? -13.805 -35.688 -19.625 1 91.94 90 GLU A CA 1
ATOM 723 C C . GLU A 1 90 ? -13.781 -34.281 -20.188 1 91.94 90 GLU A C 1
ATOM 725 O O . GLU A 1 90 ? -14.156 -33.344 -19.484 1 91.94 90 GLU A O 1
ATOM 730 N N . GLY A 1 91 ? -13.203 -34.062 -21.297 1 91.25 91 GLY A N 1
ATOM 731 C CA . GLY A 1 91 ? -13.211 -32.75 -21.938 1 91.25 91 GLY A CA 1
ATOM 732 C C . GLY A 1 91 ? -11.93 -31.984 -21.719 1 91.25 91 GLY A C 1
ATOM 733 O O . GLY A 1 91 ? -11.812 -30.828 -22.141 1 91.25 91 GLY A O 1
ATOM 734 N N . GLY A 1 92 ? -10.969 -32.594 -20.938 1 96 92 GLY A N 1
ATOM 735 C CA . GLY A 1 92 ? -9.711 -31.891 -20.812 1 96 92 GLY A CA 1
ATOM 736 C C . GLY A 1 92 ? -8.953 -32.219 -19.547 1 96 92 GLY A C 1
ATOM 737 O O . GLY A 1 92 ? -8.898 -33.406 -19.141 1 96 92 GLY A O 1
ATOM 738 N N . VAL A 1 93 ? -8.305 -31.219 -18.969 1 98.12 93 VAL A N 1
ATOM 739 C CA . VAL A 1 93 ? -7.488 -31.359 -17.766 1 98.12 93 VAL A CA 1
ATOM 740 C C . VAL A 1 93 ? -7.992 -30.406 -16.672 1 98.12 93 VAL A C 1
ATOM 742 O O . VAL A 1 93 ? -8.133 -29.203 -16.922 1 98.12 93 VAL A O 1
ATOM 745 N N . LYS A 1 94 ? -8.336 -30.984 -15.539 1 98.44 94 LYS A N 1
ATOM 746 C CA . LYS A 1 94 ? -8.742 -30.219 -14.359 1 98.44 94 LYS A CA 1
ATOM 747 C C . LYS A 1 94 ? -7.527 -29.781 -13.547 1 98.44 94 LYS A C 1
ATOM 749 O O . LYS A 1 94 ? -6.645 -30.594 -13.258 1 98.44 94 LYS A O 1
ATOM 754 N N . VAL A 1 95 ? -7.523 -28.5 -13.25 1 98.62 95 VAL A N 1
ATOM 755 C CA . VAL A 1 95 ? -6.461 -27.953 -12.414 1 98.62 95 VAL A CA 1
ATOM 756 C C . VAL A 1 95 ? -7.062 -27.344 -11.148 1 98.62 95 VAL A C 1
ATOM 758 O O . VAL A 1 95 ? -8.023 -26.562 -11.219 1 98.62 95 VAL A O 1
ATOM 761 N N . VAL A 1 96 ? -6.566 -27.75 -9.977 1 98.5 96 VAL A N 1
ATOM 762 C CA . VAL A 1 96 ? -6.871 -27.109 -8.703 1 98.5 96 VAL A CA 1
ATOM 763 C C . VAL A 1 96 ? -5.668 -26.297 -8.234 1 98.5 96 VAL A C 1
ATOM 765 O O . VAL A 1 96 ? -4.551 -26.812 -8.164 1 98.5 96 VAL A O 1
ATOM 768 N N . VAL A 1 97 ? -5.945 -25.078 -7.938 1 98.62 97 VAL A N 1
ATOM 769 C CA . VAL A 1 97 ? -4.875 -24.203 -7.48 1 98.62 97 VAL A CA 1
ATOM 770 C C . VAL A 1 97 ? -5.184 -23.688 -6.07 1 98.62 97 VAL A C 1
ATOM 772 O O . VAL A 1 97 ? -6.305 -23.266 -5.789 1 98.62 97 VAL A O 1
ATOM 775 N N . VAL A 1 98 ? -4.238 -23.781 -5.176 1 98.31 98 VAL A N 1
ATOM 776 C CA . VAL A 1 98 ? -4.305 -23.172 -3.852 1 98.31 98 VAL A CA 1
ATOM 777 C C . VAL A 1 98 ? -3.17 -22.156 -3.691 1 98.31 98 VAL A C 1
ATOM 779 O O . VAL A 1 98 ? -2.018 -22.453 -4.02 1 98.31 98 VAL A O 1
ATOM 782 N N . LEU A 1 99 ? -3.477 -20.953 -3.213 1 98.38 99 LEU A N 1
ATOM 783 C CA . LEU A 1 99 ? -2.533 -19.859 -3.025 1 98.38 99 LEU A CA 1
ATOM 784 C C . LEU A 1 99 ? -2.545 -19.375 -1.58 1 98.38 99 LEU A C 1
ATOM 786 O O . LEU A 1 99 ? -3.609 -19.234 -0.975 1 98.38 99 LEU A O 1
ATOM 790 N N . TYR A 1 100 ? -1.345 -19.141 -1.04 1 97.38 100 TYR A N 1
ATOM 791 C CA . TYR A 1 100 ? -1.155 -18.641 0.314 1 97.38 100 TYR A CA 1
ATOM 792 C C . TYR A 1 100 ? -0.209 -17.438 0.322 1 97.38 100 TYR A C 1
ATOM 794 O O . TYR A 1 100 ? 0.749 -17.391 -0.454 1 97.38 100 TYR A O 1
ATOM 802 N N . VAL A 1 101 ? -0.541 -16.531 1.22 1 97.38 101 VAL A N 1
ATOM 803 C CA . VAL A 1 101 ? 0.361 -15.406 1.443 1 97.38 101 VAL A CA 1
ATOM 804 C C . VAL A 1 101 ? 0.655 -15.266 2.936 1 97.38 101 VAL A C 1
ATOM 806 O O . VAL A 1 101 ? -0.24 -15.43 3.768 1 97.38 101 VAL A O 1
ATOM 809 N N . GLU A 1 102 ? 1.891 -15 3.184 1 96.69 102 GLU A N 1
ATOM 810 C CA . GLU A 1 102 ? 2.307 -14.789 4.566 1 96.69 102 GLU A CA 1
ATOM 811 C C . GLU A 1 102 ? 3.25 -13.594 4.684 1 96.69 102 GLU A C 1
ATOM 813 O O . GLU A 1 102 ? 4.281 -13.547 4.008 1 96.69 102 GLU A O 1
ATOM 818 N N . GLY A 1 103 ? 2.83 -12.688 5.539 1 96.25 103 GLY A N 1
ATOM 819 C CA . GLY A 1 103 ? 3.76 -11.641 5.926 1 96.25 103 GLY A CA 1
ATOM 820 C C . GLY A 1 103 ? 4.805 -12.109 6.922 1 96.25 103 GLY A C 1
ATOM 821 O O . GLY A 1 103 ? 4.5 -12.883 7.828 1 96.25 103 GLY A O 1
ATOM 822 N N . LEU A 1 104 ? 5.984 -11.562 6.738 1 95.31 104 LEU A N 1
ATOM 823 C CA . LEU A 1 104 ? 7.086 -11.984 7.598 1 95.31 104 LEU A CA 1
ATOM 824 C C . LEU A 1 104 ? 7.543 -10.844 8.5 1 95.31 104 LEU A C 1
ATOM 826 O O . LEU A 1 104 ? 7.523 -9.68 8.086 1 95.31 104 LEU A O 1
ATOM 830 N N . GLY A 1 105 ? 7.98 -11.211 9.727 1 93.44 105 GLY A N 1
ATOM 831 C CA . GLY A 1 105 ? 8.57 -10.234 10.633 1 93.44 105 GLY A CA 1
ATOM 832 C C . GLY A 1 105 ? 7.613 -9.117 11 1 93.44 105 GLY A C 1
ATOM 833 O O . GLY A 1 105 ? 6.422 -9.352 11.211 1 93.44 105 GLY A O 1
ATOM 834 N N . ALA A 1 106 ? 8.086 -7.863 11.062 1 90.88 106 ALA A N 1
ATOM 835 C CA . ALA A 1 106 ? 7.375 -6.699 11.586 1 90.88 106 ALA A CA 1
ATOM 836 C C . ALA A 1 106 ? 6.297 -6.23 10.617 1 90.88 106 ALA A C 1
ATOM 838 O O . ALA A 1 106 ? 5.359 -5.531 11.008 1 90.88 106 ALA A O 1
ATOM 839 N N . MET A 1 107 ? 6.398 -6.723 9.367 1 94.31 107 MET A N 1
ATOM 840 C CA . MET A 1 107 ? 5.457 -6.266 8.352 1 94.31 107 MET A CA 1
ATOM 841 C C . MET A 1 107 ? 4.254 -7.199 8.266 1 94.31 107 MET A C 1
ATOM 843 O O . MET A 1 107 ? 3.283 -6.906 7.562 1 94.31 107 MET A O 1
ATOM 847 N N . ALA A 1 108 ? 4.305 -8.25 9.047 1 95.44 108 ALA A N 1
ATOM 848 C CA . ALA A 1 108 ? 3.225 -9.234 9.016 1 95.44 108 ALA A CA 1
ATOM 849 C C . ALA A 1 108 ? 1.881 -8.594 9.336 1 95.44 108 ALA A C 1
ATOM 851 O O . ALA A 1 108 ? 0.854 -8.961 8.766 1 95.44 108 ALA A O 1
ATOM 852 N N . SER A 1 109 ? 1.838 -7.633 10.188 1 95.12 109 SER A N 1
ATOM 853 C CA . SER A 1 109 ? 0.602 -7 10.633 1 95.12 109 SER A CA 1
ATOM 854 C C . SER A 1 109 ? -0.012 -6.145 9.531 1 95.12 109 SER A C 1
ATOM 856 O O . SER A 1 109 ? -1.194 -5.801 9.586 1 95.12 109 SER A O 1
ATOM 858 N N . ILE A 1 110 ? 0.758 -5.816 8.523 1 95 110 ILE A N 1
ATOM 859 C CA . ILE A 1 110 ? 0.289 -5.059 7.367 1 95 110 ILE A CA 1
ATOM 860 C C . ILE A 1 110 ? -0.047 -6.012 6.223 1 95 110 ILE A C 1
ATOM 862 O O . ILE A 1 110 ? -1.144 -5.957 5.66 1 95 110 ILE A O 1
ATOM 866 N N . ILE A 1 111 ? 0.898 -6.906 5.965 1 95 111 ILE A N 1
ATOM 867 C CA . ILE A 1 111 ? 0.827 -7.758 4.785 1 95 111 ILE A CA 1
ATOM 868 C C . ILE A 1 111 ? -0.348 -8.727 4.914 1 95 111 ILE A C 1
ATOM 870 O O . ILE A 1 111 ? -1.106 -8.922 3.965 1 95 111 ILE A O 1
ATOM 874 N N . ASN A 1 112 ? -0.593 -9.289 6.121 1 96.75 112 ASN A N 1
ATOM 875 C CA . ASN A 1 112 ? -1.574 -10.359 6.266 1 96.75 112 ASN A CA 1
ATOM 876 C C . ASN A 1 112 ? -2.998 -9.836 6.082 1 96.75 112 ASN A C 1
ATOM 878 O O . ASN A 1 112 ? -3.77 -10.398 5.301 1 96.75 112 ASN A O 1
ATOM 882 N N . PRO A 1 113 ? -3.322 -8.773 6.711 1 95.19 113 PRO A N 1
ATOM 883 C CA . PRO A 1 113 ? -4.668 -8.258 6.434 1 95.19 113 PRO A CA 1
ATOM 884 C C . PRO A 1 113 ? -4.836 -7.797 4.988 1 95.19 113 PRO A C 1
ATOM 886 O O . PRO A 1 113 ? -5.898 -8 4.391 1 95.19 113 PRO A O 1
ATOM 889 N N . MET A 1 114 ? -3.85 -7.18 4.375 1 94.5 114 MET A N 1
ATOM 890 C CA . MET A 1 114 ? -3.9 -6.75 2.979 1 94.5 114 MET A CA 1
ATOM 891 C C . MET A 1 114 ? -4.09 -7.945 2.049 1 94.5 114 MET A C 1
ATOM 893 O O . MET A 1 114 ? -4.91 -7.895 1.129 1 94.5 114 MET A O 1
ATOM 897 N N . ALA A 1 115 ? -3.35 -8.953 2.369 1 95.56 115 ALA A N 1
ATOM 898 C CA . ALA A 1 115 ? -3.439 -10.172 1.564 1 95.56 115 ALA A CA 1
ATOM 899 C C . ALA A 1 115 ? -4.828 -10.789 1.667 1 95.56 115 ALA A C 1
ATOM 901 O O . ALA A 1 115 ? -5.348 -11.328 0.687 1 95.56 115 ALA A O 1
ATOM 902 N N . SER A 1 116 ? -5.398 -10.672 2.824 1 95.56 116 SER A N 1
ATOM 903 C CA . SER A 1 116 ? -6.719 -11.25 3.037 1 95.56 116 SER A CA 1
ATOM 904 C C . SER A 1 116 ? -7.762 -10.602 2.141 1 95.56 116 SER A C 1
ATOM 906 O O . SER A 1 116 ? -8.695 -11.258 1.678 1 95.56 116 SER A O 1
ATOM 908 N N . VAL A 1 117 ? -7.57 -9.359 1.851 1 91.94 117 VAL A N 1
ATOM 909 C CA . VAL A 1 117 ? -8.523 -8.625 1.026 1 91.94 117 VAL A CA 1
ATOM 910 C C . VAL A 1 117 ? -8.234 -8.883 -0.451 1 91.94 117 VAL A C 1
ATOM 912 O O . VAL A 1 117 ? -9.156 -8.891 -1.276 1 91.94 117 VAL A O 1
ATOM 915 N N . GLN A 1 118 ? -7.012 -9.211 -0.813 1 93.44 118 GLN A N 1
ATOM 916 C CA . GLN A 1 118 ? -6.637 -9.18 -2.223 1 93.44 118 GLN A CA 1
ATOM 917 C C . GLN A 1 118 ? -6.48 -10.594 -2.781 1 93.44 118 GLN A C 1
ATOM 919 O O . GLN A 1 118 ? -6.523 -10.797 -3.996 1 93.44 118 GLN A O 1
ATOM 924 N N . ILE A 1 119 ? -6.324 -11.609 -1.958 1 96.75 119 ILE A N 1
ATOM 925 C CA . ILE A 1 119 ? -5.805 -12.891 -2.412 1 96.75 119 ILE A CA 1
ATOM 926 C C . ILE A 1 119 ? -6.797 -13.539 -3.377 1 96.75 119 ILE A C 1
ATOM 928 O O . ILE A 1 119 ? -6.395 -14.172 -4.355 1 96.75 119 ILE A O 1
ATOM 932 N N . ARG A 1 120 ? -8.039 -13.43 -3.217 1 97.44 120 ARG A N 1
ATOM 933 C CA . ARG A 1 120 ? -9.008 -14.031 -4.129 1 97.44 120 ARG A CA 1
ATOM 934 C C . ARG A 1 120 ? -8.93 -13.383 -5.512 1 97.44 120 ARG A C 1
ATOM 936 O O . ARG A 1 120 ? -8.977 -14.078 -6.527 1 97.44 120 ARG A O 1
ATOM 943 N N . GLY A 1 121 ? -8.875 -11.984 -5.465 1 96.75 121 GLY A N 1
ATOM 944 C CA . GLY A 1 121 ? -8.719 -11.273 -6.723 1 96.75 121 GLY A CA 1
ATOM 945 C C . GLY A 1 121 ? -7.438 -11.625 -7.449 1 96.75 121 GLY A C 1
ATOM 946 O O . GLY A 1 121 ? -7.434 -11.789 -8.672 1 96.75 121 GLY A O 1
ATOM 947 N N . GLN A 1 122 ? -6.379 -11.773 -6.711 1 97 122 GLN A N 1
ATOM 948 C CA . GLN A 1 122 ? -5.094 -12.156 -7.281 1 97 122 GLN A CA 1
ATOM 949 C C . GLN A 1 122 ? -5.156 -13.555 -7.891 1 97 122 GLN A C 1
ATOM 951 O O . GLN A 1 122 ? -4.617 -13.789 -8.977 1 97 122 GLN A O 1
ATOM 956 N N . LEU A 1 123 ? -5.863 -14.438 -7.219 1 98.5 123 LEU A N 1
ATOM 957 C CA . LEU A 1 123 ? -5.996 -15.797 -7.727 1 98.5 123 LEU A CA 1
ATOM 958 C C . LEU A 1 123 ? -6.824 -15.82 -9.008 1 98.5 123 LEU A C 1
ATOM 960 O O . LEU A 1 123 ? -6.48 -16.531 -9.953 1 98.5 123 LEU A O 1
ATOM 964 N N . ARG A 1 124 ? -7.867 -15.023 -9.062 1 98.19 124 ARG A N 1
ATOM 965 C CA . ARG A 1 124 ? -8.703 -14.953 -10.258 1 98.19 124 ARG A CA 1
ATOM 966 C C . ARG A 1 124 ? -7.902 -14.469 -11.461 1 98.19 124 ARG A C 1
ATOM 968 O O . ARG A 1 124 ? -8 -15.039 -12.555 1 98.19 124 ARG A O 1
ATOM 975 N N . HIS A 1 125 ? -7.188 -13.484 -11.242 1 98.31 125 HIS A N 1
ATOM 976 C CA . HIS A 1 125 ? -6.328 -12.969 -12.305 1 98.31 125 HIS A CA 1
ATOM 977 C C . HIS A 1 125 ? -5.312 -14.016 -12.75 1 98.31 125 HIS A C 1
ATOM 979 O O . HIS A 1 125 ? -5.125 -14.234 -13.945 1 98.31 125 HIS A O 1
ATOM 985 N N . PHE A 1 126 ? -4.648 -14.609 -11.789 1 98.69 126 PHE A N 1
ATOM 986 C CA . PHE A 1 126 ? -3.664 -15.656 -12.039 1 98.69 126 PHE A CA 1
ATOM 987 C C . PHE A 1 126 ? -4.254 -16.75 -12.914 1 98.69 126 PHE A C 1
ATOM 989 O O . PHE A 1 126 ? -3.652 -17.141 -13.914 1 98.69 126 PHE A O 1
ATOM 996 N N . VAL A 1 127 ? -5.41 -17.234 -12.594 1 98.69 127 VAL A N 1
ATOM 997 C CA . VAL A 1 127 ? -6.062 -18.344 -13.297 1 98.69 127 VAL A CA 1
ATOM 998 C C . VAL A 1 127 ? -6.398 -17.922 -14.727 1 98.69 127 VAL A C 1
ATOM 1000 O O . VAL A 1 127 ? -6.191 -18.688 -15.672 1 98.69 127 VAL A O 1
ATOM 1003 N N . LYS A 1 128 ? -6.879 -16.688 -14.844 1 98.5 128 LYS A N 1
ATOM 1004 C CA . LYS A 1 128 ? -7.18 -16.172 -16.172 1 98.5 128 LYS A CA 1
ATOM 1005 C C . LYS A 1 128 ? -5.938 -16.188 -17.062 1 98.5 128 LYS A C 1
ATOM 1007 O O . LYS A 1 128 ? -5.984 -16.672 -18.188 1 98.5 128 LYS A O 1
ATOM 1012 N N . LYS A 1 129 ? -4.871 -15.742 -16.531 1 98.5 129 LYS A N 1
ATOM 1013 C CA . LYS A 1 129 ? -3.625 -15.68 -17.281 1 98.5 129 LYS A CA 1
ATOM 1014 C C . LYS A 1 129 ? -3.062 -17.078 -17.547 1 98.5 129 LYS A C 1
ATOM 1016 O O . LYS A 1 129 ? -2.502 -17.344 -18.609 1 98.5 129 LYS A O 1
ATOM 1021 N N . LEU A 1 130 ? -3.189 -17.922 -16.609 1 98.38 130 LEU A N 1
ATOM 1022 C CA . LEU A 1 130 ? -2.707 -19.297 -16.734 1 98.38 130 LEU A CA 1
ATOM 1023 C C . LEU A 1 130 ? -3.426 -20.016 -17.859 1 98.38 130 LEU A C 1
ATOM 1025 O O . LEU A 1 130 ? -2.795 -20.719 -18.656 1 98.38 130 LEU A O 1
ATOM 1029 N N . LYS A 1 131 ? -4.711 -19.828 -17.938 1 98.19 131 LYS A N 1
ATOM 1030 C CA . LYS A 1 131 ? -5.496 -20.422 -19.016 1 98.19 131 LYS A CA 1
ATOM 1031 C C . LYS A 1 131 ? -5.016 -19.938 -20.375 1 98.19 131 LYS A C 1
ATOM 1033 O O . LYS A 1 131 ? -4.875 -20.734 -21.312 1 98.19 131 LYS A O 1
ATOM 1038 N N . GLU A 1 132 ? -4.758 -18.641 -20.438 1 97.88 132 GLU A N 1
ATOM 1039 C CA . GLU A 1 132 ? -4.246 -18.078 -21.672 1 97.88 132 GLU A CA 1
ATOM 1040 C C . GLU A 1 132 ? -2.904 -18.688 -22.062 1 97.88 132 GLU A C 1
ATOM 1042 O O . GLU A 1 132 ? -2.674 -19.016 -23.219 1 97.88 132 GLU A O 1
ATOM 1047 N N . LYS A 1 133 ? -2.107 -18.875 -21.094 1 97.38 133 LYS A N 1
ATOM 1048 C CA . LYS A 1 133 ? -0.767 -19.406 -21.328 1 97.38 133 LYS A CA 1
ATOM 1049 C C . LYS A 1 133 ? -0.826 -20.859 -21.781 1 97.38 133 LYS A C 1
ATOM 1051 O O . LYS A 1 133 ? -0.089 -21.266 -22.688 1 97.38 133 LYS A O 1
ATOM 1056 N N . ILE A 1 134 ? -1.649 -21.609 -21.203 1 97.69 134 ILE A N 1
ATOM 1057 C CA . ILE A 1 134 ? -1.773 -23.031 -21.5 1 97.69 134 ILE A CA 1
ATOM 1058 C C . ILE A 1 134 ? -2.352 -23.219 -22.906 1 97.69 134 ILE A C 1
ATOM 1060 O O . ILE A 1 134 ? -1.914 -24.078 -23.656 1 97.69 134 ILE A O 1
ATOM 1064 N N . SER A 1 135 ? -3.305 -22.359 -23.25 1 93 135 SER A N 1
ATOM 1065 C CA . SER A 1 135 ? -3.98 -22.484 -24.547 1 93 135 SER A CA 1
ATOM 1066 C C . SER A 1 135 ? -3.123 -21.906 -25.672 1 93 135 SER A C 1
ATOM 1068 O O . SER A 1 135 ? -3.381 -22.172 -26.844 1 93 135 SER A O 1
ATOM 1070 N N . GLY A 1 136 ? -2.031 -21.203 -25.406 1 84.5 136 GLY A N 1
ATOM 1071 C CA . GLY A 1 136 ? -1.213 -20.562 -26.406 1 84.5 136 GLY A CA 1
ATOM 1072 C C . GLY A 1 136 ? -1.798 -19.25 -26.891 1 84.5 136 GLY A C 1
ATOM 1073 O O . GLY A 1 136 ? -1.45 -18.766 -27.969 1 84.5 136 GLY A O 1
ATOM 1074 N N . ALA A 1 137 ? -2.801 -18.797 -26.203 1 67.94 137 ALA A N 1
ATOM 1075 C CA . ALA A 1 137 ? -3.418 -17.516 -26.578 1 67.94 137 ALA A CA 1
ATOM 1076 C C . ALA A 1 137 ? -2.799 -16.359 -25.797 1 67.94 137 ALA A C 1
ATOM 1078 O O . ALA A 1 137 ? -2.324 -16.547 -24.672 1 67.94 137 ALA A O 1
ATOM 1079 N N . MET B 1 1 ? -3.635 3.699 18.594 1 85.69 1 MET B N 1
ATOM 1080 C CA . MET B 1 1 ? -3.764 4.578 17.438 1 85.69 1 MET B CA 1
ATOM 1081 C C . MET B 1 1 ? -2.438 5.262 17.125 1 85.69 1 MET B C 1
ATOM 1083 O O . MET B 1 1 ? -1.776 5.789 18.016 1 85.69 1 MET B O 1
ATOM 1087 N N . PRO B 1 2 ? -1.888 5.184 15.875 1 95.12 2 PRO B N 1
ATOM 1088 C CA . PRO B 1 2 ? -0.605 5.812 15.547 1 95.12 2 PRO B CA 1
ATOM 1089 C C . PRO B 1 2 ? -0.608 7.32 15.781 1 95.12 2 PRO B C 1
ATOM 1091 O O . PRO B 1 2 ? -1.55 8.008 15.383 1 95.12 2 PRO B O 1
ATOM 1094 N N . GLU B 1 3 ? 0.356 7.727 16.547 1 97.5 3 GLU B N 1
ATOM 1095 C CA . GLU B 1 3 ? 0.501 9.141 16.875 1 97.5 3 GLU B CA 1
ATOM 1096 C C . GLU B 1 3 ? 1.968 9.562 16.875 1 97.5 3 GLU B C 1
ATOM 1098 O O . GLU B 1 3 ? 2.852 8.758 17.172 1 97.5 3 GLU B O 1
ATOM 1103 N N . ALA B 1 4 ? 2.221 10.773 16.5 1 98.44 4 ALA B N 1
ATOM 1104 C CA . ALA B 1 4 ? 3.566 11.336 16.547 1 98.44 4 ALA B CA 1
ATOM 1105 C C . ALA B 1 4 ? 3.533 12.805 16.969 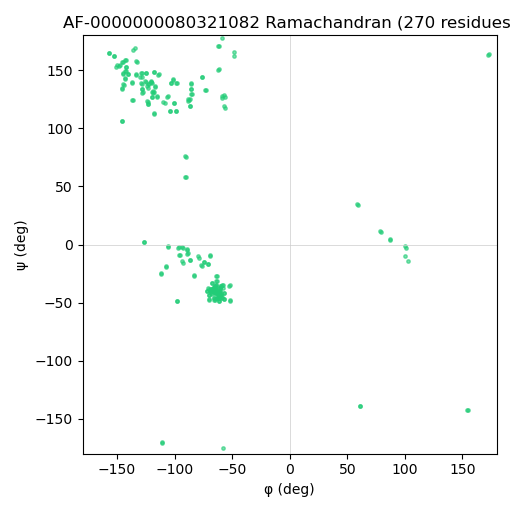1 98.44 4 ALA B C 1
ATOM 1107 O O . ALA B 1 4 ? 2.523 13.484 16.781 1 98.44 4 ALA B O 1
ATOM 1108 N N . ARG B 1 5 ? 4.613 13.219 17.562 1 98.56 5 ARG B N 1
ATOM 1109 C CA . ARG B 1 5 ? 4.727 14.578 18.062 1 98.56 5 ARG B CA 1
ATOM 1110 C C . ARG B 1 5 ? 6.09 15.18 17.734 1 98.56 5 ARG B C 1
ATOM 1112 O O . ARG B 1 5 ? 7.105 14.477 17.781 1 98.56 5 ARG B O 1
ATOM 1119 N N . GLU B 1 6 ? 6.09 16.422 17.344 1 9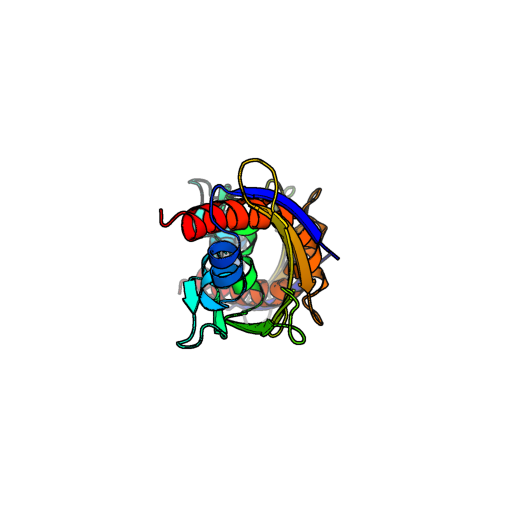8.56 6 GLU B N 1
ATOM 1120 C CA . GLU B 1 6 ? 7.328 17.156 17.078 1 98.56 6 GLU B CA 1
ATOM 1121 C C . GLU B 1 6 ? 7.223 18.609 17.531 1 98.56 6 GLU B C 1
ATOM 1123 O O . GLU B 1 6 ? 6.125 19.172 17.594 1 98.56 6 GLU B O 1
ATOM 1128 N N . GLU B 1 7 ? 8.305 19.094 17.906 1 98.38 7 GLU B N 1
ATOM 1129 C CA . GLU B 1 7 ? 8.391 20.516 18.234 1 98.38 7 GLU B CA 1
ATOM 1130 C C . GLU B 1 7 ? 9.547 21.188 17.5 1 98.38 7 GLU B C 1
ATOM 1132 O O . GLU B 1 7 ? 10.594 20.562 17.297 1 98.38 7 GLU B O 1
ATOM 1137 N N . PHE B 1 8 ? 9.328 22.438 17.188 1 98 8 PHE B N 1
ATOM 1138 C CA . PHE B 1 8 ? 10.375 23.188 16.484 1 98 8 PHE B CA 1
ATOM 1139 C C . PHE B 1 8 ? 10.195 24.688 16.703 1 98 8 PHE B C 1
ATOM 1141 O O . PHE B 1 8 ? 9.148 25.125 17.188 1 98 8 PHE B O 1
ATOM 1148 N N . VAL B 1 9 ? 11.25 25.391 16.375 1 97.56 9 VAL B N 1
ATOM 1149 C CA . VAL B 1 9 ? 11.211 26.844 16.469 1 97.56 9 VAL B CA 1
ATOM 1150 C C . VAL B 1 9 ? 11.477 27.453 15.102 1 97.56 9 VAL B C 1
ATOM 1152 O O . VAL B 1 9 ? 12.336 26.984 14.352 1 97.56 9 VAL B O 1
ATOM 1155 N N . VAL B 1 10 ? 10.711 28.5 14.852 1 97.69 10 VAL B N 1
ATOM 1156 C CA . VAL B 1 10 ? 10.914 29.234 13.609 1 97.69 10 VAL B CA 1
ATOM 1157 C C . VAL B 1 10 ? 11.156 30.703 13.914 1 97.69 10 VAL B C 1
ATOM 1159 O O . VAL B 1 10 ? 10.617 31.25 14.875 1 97.69 10 VAL B O 1
ATOM 1162 N N . SER B 1 11 ? 11.992 31.281 13.016 1 95.88 11 SER B N 1
ATOM 1163 C CA . SER B 1 11 ? 12.258 32.719 13.117 1 95.88 11 SER B CA 1
ATOM 1164 C C . SER B 1 11 ? 11.266 33.531 12.289 1 95.88 11 SER B C 1
ATOM 1166 O O . SER B 1 11 ? 11.602 34 11.195 1 95.88 11 SER B O 1
ATOM 1168 N N . ALA B 1 12 ? 10.07 33.688 12.734 1 96.69 12 ALA B N 1
ATOM 1169 C CA . ALA B 1 12 ? 8.984 34.406 12.109 1 96.69 12 ALA B CA 1
ATOM 1170 C C . ALA B 1 12 ? 8.016 34.969 13.156 1 96.69 12 ALA B C 1
ATOM 1172 O O . ALA B 1 12 ? 7.938 34.438 14.273 1 96.69 12 ALA B O 1
ATOM 1173 N N . PRO B 1 13 ? 7.359 36.031 12.805 1 96.12 13 PRO B N 1
ATOM 1174 C CA . PRO B 1 13 ? 6.352 36.531 13.75 1 96.12 13 PRO B CA 1
ATOM 1175 C C . PRO B 1 13 ? 5.234 35.5 14 1 96.12 13 PRO B C 1
ATOM 1177 O O . PRO B 1 13 ? 4.891 34.719 13.109 1 96.12 13 PRO B O 1
ATOM 1180 N N . LYS B 1 14 ? 4.648 35.562 15.188 1 97.56 14 LYS B N 1
ATOM 1181 C CA . LYS B 1 14 ? 3.572 34.625 15.555 1 97.56 14 LYS B CA 1
ATOM 1182 C C . LYS B 1 14 ? 2.395 34.75 14.594 1 97.56 14 LYS B C 1
ATOM 1184 O O . LYS B 1 14 ? 1.745 33.75 14.273 1 97.56 14 LYS B O 1
ATOM 1189 N N . SER B 1 15 ? 2.119 35.969 14.133 1 96.56 15 SER B N 1
ATOM 1190 C CA . SER B 1 15 ? 1.009 36.219 13.219 1 96.56 15 SER B CA 1
ATOM 1191 C C . SER B 1 15 ? 1.203 35.438 11.914 1 96.56 15 SER B C 1
ATOM 1193 O O . SER B 1 15 ? 0.255 34.844 11.383 1 96.56 15 SER B O 1
ATOM 1195 N N . ARG B 1 16 ? 2.377 35.344 11.461 1 97.06 16 ARG B N 1
ATOM 1196 C CA . ARG B 1 16 ? 2.695 34.594 10.242 1 97.06 16 ARG B CA 1
ATOM 1197 C C . ARG B 1 16 ? 2.537 33.094 10.461 1 97.06 16 ARG B C 1
ATOM 1199 O O . ARG B 1 16 ? 1.99 32.406 9.609 1 97.06 16 ARG B O 1
ATOM 1206 N N . VAL B 1 17 ? 3.014 32.656 11.547 1 98.12 17 VAL B N 1
ATOM 1207 C CA . VAL B 1 17 ? 2.939 31.234 11.883 1 98.12 17 VAL B CA 1
ATOM 1208 C C . VAL B 1 17 ? 1.478 30.797 11.953 1 98.12 17 VAL B C 1
ATOM 1210 O O . VAL B 1 17 ? 1.087 29.828 11.312 1 98.12 17 VAL B O 1
ATOM 1213 N N . VAL B 1 18 ? 0.692 31.594 12.625 1 97 18 VAL B N 1
ATOM 1214 C CA . VAL B 1 18 ? -0.715 31.266 12.812 1 97 18 VAL B CA 1
ATOM 1215 C C . VAL B 1 18 ? -1.452 31.344 11.477 1 97 18 VAL B 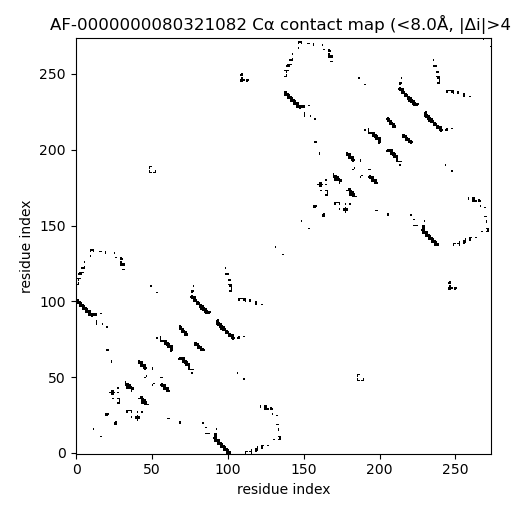C 1
ATOM 1217 O O . VAL B 1 18 ? -2.334 30.516 11.203 1 97 18 VAL B O 1
ATOM 1220 N N . GLU B 1 19 ? -1.105 32.281 10.695 1 96.44 19 GLU B N 1
ATOM 1221 C CA . GLU B 1 19 ? -1.695 32.406 9.367 1 96.44 19 GLU B CA 1
ATOM 1222 C C . GLU B 1 19 ? -1.499 31.141 8.539 1 96.44 19 GLU B C 1
ATOM 1224 O O . GLU B 1 19 ? -2.449 30.625 7.949 1 96.44 19 GLU B O 1
ATOM 1229 N N . VAL B 1 20 ? -0.335 30.609 8.516 1 97.62 20 VAL B N 1
ATOM 1230 C CA . VAL B 1 20 ? -0.013 29.406 7.734 1 97.62 20 VAL B CA 1
ATOM 1231 C C . VAL B 1 20 ? -0.721 28.203 8.328 1 97.62 20 VAL B C 1
ATOM 1233 O O . VAL B 1 20 ? -1.335 27.406 7.605 1 97.62 20 VAL B O 1
ATOM 1236 N N . LEU B 1 21 ? -0.761 28.141 9.633 1 97.75 21 LEU B N 1
ATOM 1237 C CA . LEU B 1 21 ? -1.299 26.969 10.312 1 97.75 21 LEU B CA 1
ATOM 1238 C C . LEU B 1 21 ? -2.822 26.953 10.258 1 97.75 21 LEU B C 1
ATOM 1240 O O . LEU B 1 21 ? -3.451 25.922 10.477 1 97.75 21 LEU B O 1
ATOM 1244 N N . SER B 1 22 ? -3.359 28.125 9.984 1 95.94 22 SER B N 1
ATOM 1245 C CA . SER B 1 22 ? -4.812 28.234 9.961 1 95.94 22 SER B CA 1
ATOM 1246 C C . SER B 1 22 ? -5.359 28.094 8.539 1 95.94 22 SER B C 1
ATOM 1248 O O . SER B 1 22 ? -6.574 28.125 8.328 1 95.94 22 SER B O 1
ATOM 1250 N N . ASN B 1 23 ? -4.516 27.953 7.613 1 95.75 23 ASN B N 1
ATOM 1251 C CA . ASN B 1 23 ? -4.914 27.828 6.215 1 95.75 23 ASN B CA 1
ATOM 1252 C C . ASN B 1 23 ? -4.922 26.359 5.762 1 95.75 23 ASN B C 1
ATOM 1254 O O . ASN B 1 23 ? -3.867 25.734 5.68 1 95.75 23 ASN B O 1
ATOM 1258 N N . PRO B 1 24 ? -6.078 25.859 5.43 1 96.75 24 PRO B N 1
ATOM 1259 C CA . PRO B 1 24 ? -6.168 24.438 5.102 1 96.75 24 PRO B CA 1
ATOM 1260 C C . PRO B 1 24 ? -5.297 24.047 3.912 1 96.75 24 PRO B C 1
ATOM 1262 O O . PRO B 1 24 ? -4.746 22.938 3.879 1 96.75 24 PRO B O 1
ATOM 1265 N N . ARG B 1 25 ? -5.203 24.875 2.963 1 97.62 25 ARG B N 1
ATOM 1266 C CA . ARG B 1 25 ? -4.363 24.609 1.799 1 97.62 25 ARG B CA 1
ATOM 1267 C C . ARG B 1 25 ? -2.895 24.5 2.195 1 97.62 25 ARG B C 1
ATOM 1269 O O . ARG B 1 25 ? -2.205 23.562 1.799 1 97.62 25 ARG B O 1
ATOM 1276 N N . ASP B 1 26 ? -2.475 25.438 3.006 1 97.5 26 ASP B N 1
ATOM 1277 C CA . ASP B 1 26 ? -1.078 25.453 3.432 1 97.5 26 ASP B CA 1
ATOM 1278 C C . ASP B 1 26 ? -0.743 24.203 4.25 1 97.5 26 ASP B C 1
ATOM 1280 O O . ASP B 1 26 ? 0.321 23.609 4.074 1 97.5 26 ASP B O 1
ATOM 1284 N N . VAL B 1 27 ? -1.613 23.797 5.121 1 98 27 VAL B N 1
ATOM 1285 C CA . VAL B 1 27 ? -1.408 22.609 5.953 1 98 27 VAL B CA 1
ATOM 1286 C C . VAL B 1 27 ? -1.354 21.375 5.07 1 98 27 VAL B C 1
ATOM 1288 O O . VAL B 1 27 ? -0.41 20.578 5.16 1 98 27 VAL B O 1
ATOM 1291 N N . GLY B 1 28 ? -2.295 21.266 4.184 1 98.44 28 GLY B N 1
ATOM 1292 C CA . GLY B 1 28 ? -2.361 20.094 3.328 1 98.44 28 GLY B CA 1
ATOM 1293 C C . GLY B 1 28 ? -1.144 19.922 2.439 1 98.44 28 GLY B C 1
ATOM 1294 O O . GLY B 1 28 ? -0.623 18.828 2.287 1 98.44 28 GLY B O 1
ATOM 1295 N N . GLU B 1 29 ? -0.679 21 1.894 1 97.94 29 GLU B N 1
ATOM 1296 C CA . GLU B 1 29 ? 0.407 20.984 0.918 1 97.94 29 GLU B CA 1
ATOM 1297 C C . GLU B 1 29 ? 1.729 20.594 1.572 1 97.94 29 GLU B C 1
ATOM 1299 O O . GLU B 1 29 ? 2.701 20.281 0.882 1 97.94 29 GLU B O 1
ATOM 1304 N N . CYS B 1 30 ? 1.725 20.531 2.834 1 98.38 30 CYS B N 1
ATOM 1305 C CA . CYS B 1 30 ? 2.949 20.172 3.537 1 98.38 30 CYS B CA 1
ATOM 1306 C C . CYS B 1 30 ? 3.078 18.656 3.656 1 98.38 30 CYS B C 1
ATOM 1308 O O . CYS B 1 30 ? 4.137 18.141 4.023 1 98.38 30 CYS B O 1
ATOM 1310 N N . PHE B 1 31 ? 1.966 17.938 3.375 1 98.19 31 PHE B N 1
ATOM 1311 C CA . PHE B 1 31 ? 2.047 16.484 3.338 1 98.19 31 PHE B CA 1
ATOM 1312 C C . PHE B 1 31 ? 2.502 16 1.965 1 98.19 31 PHE B C 1
ATOM 1314 O O . PHE B 1 31 ? 1.942 16.406 0.943 1 98.19 31 PHE B O 1
ATOM 1321 N N . GLY B 1 32 ? 3.424 15.109 1.95 1 96.38 32 GLY B N 1
ATOM 1322 C CA . GLY B 1 32 ? 3.975 14.602 0.705 1 96.38 32 GLY B CA 1
ATOM 1323 C C . GLY B 1 32 ? 2.951 13.875 -0.148 1 96.38 32 GLY B C 1
ATOM 1324 O O . GLY B 1 32 ? 3.064 13.852 -1.375 1 96.38 32 GLY B O 1
ATOM 1325 N N . PHE B 1 33 ? 1.972 13.336 0.446 1 96.31 33 PHE B N 1
ATOM 1326 C CA . PHE B 1 33 ? 0.998 12.523 -0.277 1 96.31 33 PHE B CA 1
ATOM 1327 C C . PHE B 1 33 ? -0.136 13.391 -0.812 1 96.31 33 PHE B C 1
ATOM 1329 O O . PHE B 1 33 ? -0.997 12.914 -1.552 1 96.31 33 PHE B O 1
ATOM 1336 N N . VAL B 1 34 ? -0.184 14.672 -0.438 1 98.06 34 VAL B N 1
ATOM 1337 C CA . VAL B 1 34 ? -1.178 15.594 -0.979 1 98.06 34 VAL B CA 1
ATOM 1338 C C . VAL B 1 34 ? -0.667 16.203 -2.285 1 98.06 34 VAL B C 1
ATOM 1340 O O . VAL B 1 34 ? 0.362 16.875 -2.303 1 98.06 34 VAL B O 1
ATOM 1343 N N . LYS B 1 35 ? -1.405 15.961 -3.383 1 98.12 35 LYS B N 1
ATOM 1344 C CA . LYS B 1 35 ? -0.94 16.375 -4.703 1 98.12 35 LYS B CA 1
ATOM 1345 C C . LYS B 1 35 ? -1.71 17.594 -5.207 1 98.12 35 LYS B C 1
ATOM 1347 O O . LYS B 1 35 ? -1.461 18.078 -6.312 1 98.12 35 LYS B O 1
ATOM 1352 N N . GLY B 1 36 ? -2.639 18.016 -4.418 1 98.06 36 GLY B N 1
ATOM 1353 C CA . GLY B 1 36 ? -3.455 19.172 -4.727 1 98.06 36 GLY B CA 1
ATOM 1354 C C . GLY B 1 36 ? -4.594 19.391 -3.744 1 98.06 36 GLY B C 1
ATOM 1355 O O . GLY B 1 36 ? -4.891 18.516 -2.934 1 98.06 36 GLY B O 1
ATOM 1356 N N . THR B 1 37 ? -5.141 20.625 -3.812 1 98.25 37 THR B N 1
ATOM 1357 C CA . THR B 1 37 ? -6.281 20.953 -2.971 1 98.25 37 THR B CA 1
ATOM 1358 C C . THR B 1 37 ? -7.371 21.656 -3.783 1 98.25 37 THR B C 1
ATOM 1360 O O . THR B 1 37 ? -7.113 22.141 -4.887 1 98.25 37 THR B O 1
ATOM 1363 N N . SER B 1 38 ? -8.57 21.578 -3.258 1 98.38 38 SER B N 1
ATOM 1364 C CA . SER B 1 38 ? -9.648 22.375 -3.816 1 98.38 38 SER B CA 1
ATOM 1365 C C . SER B 1 38 ? -9.344 23.875 -3.686 1 98.38 38 SER B C 1
ATOM 1367 O O . SER B 1 38 ? -8.367 24.25 -3.041 1 98.38 38 SER B O 1
ATOM 1369 N N . GLU B 1 39 ? -10.156 24.656 -4.309 1 97 39 GLU B N 1
ATOM 1370 C CA . GLU B 1 39 ? -9.961 26.109 -4.305 1 97 39 GLU B CA 1
ATOM 1371 C C . GLU B 1 39 ? -9.922 26.656 -2.883 1 97 39 GLU B C 1
ATOM 1373 O O . GLU B 1 39 ? -9.102 27.516 -2.568 1 97 39 GLU B O 1
ATOM 1378 N N . ASP B 1 40 ? -10.773 26.188 -2.012 1 96.69 40 ASP B N 1
ATOM 1379 C CA . ASP B 1 40 ? -10.828 26.688 -0.638 1 96.69 40 ASP B CA 1
ATOM 1380 C C . ASP B 1 40 ? -9.883 25.906 0.268 1 96.69 40 ASP B C 1
ATOM 1382 O O . ASP B 1 40 ? -9.812 26.156 1.471 1 96.69 40 ASP B O 1
ATOM 1386 N N . GLY B 1 41 ? -9.266 24.906 -0.258 1 98 41 GLY B N 1
ATOM 1387 C CA . GLY B 1 41 ? -8.234 24.172 0.451 1 98 41 GLY B CA 1
ATOM 1388 C C . GLY B 1 41 ? -8.781 23.047 1.315 1 98 41 GLY B C 1
ATOM 1389 O O . GLY B 1 41 ? -8.023 22.312 1.945 1 98 41 GLY B O 1
ATOM 1390 N N . LYS B 1 42 ? -10.008 22.828 1.244 1 97.56 42 LYS B N 1
ATOM 1391 C CA . LYS B 1 42 ? -10.633 21.953 2.234 1 97.56 42 LYS B CA 1
ATOM 1392 C C . LYS B 1 42 ? -10.703 20.516 1.736 1 97.56 42 LYS B C 1
ATOM 1394 O O . LYS B 1 42 ? -10.969 19.594 2.514 1 97.56 42 LYS B O 1
ATOM 1399 N N . ILE B 1 43 ? -10.484 20.328 0.46 1 98.69 43 ILE B N 1
ATOM 1400 C CA . ILE B 1 43 ? -10.352 18.984 -0.09 1 98.69 43 ILE B CA 1
ATOM 1401 C C . ILE B 1 43 ? -8.898 18.75 -0.502 1 98.69 43 ILE B C 1
ATOM 1403 O O . ILE B 1 43 ? -8.328 19.516 -1.279 1 98.69 43 ILE B O 1
ATOM 1407 N N . TRP B 1 44 ? -8.312 17.719 0.073 1 98.62 44 TRP B N 1
ATOM 1408 C CA . TRP B 1 44 ? -6.965 17.297 -0.285 1 98.62 44 TRP B CA 1
ATOM 1409 C C . TRP B 1 44 ? -7 16.094 -1.219 1 98.62 44 TRP B C 1
ATOM 1411 O O . TRP B 1 44 ? -7.551 15.039 -0.871 1 98.62 44 TRP B O 1
ATOM 1421 N N . TYR B 1 45 ? -6.43 16.219 -2.373 1 98.38 45 TYR B N 1
ATOM 1422 C CA . TYR B 1 45 ? -6.27 15.086 -3.283 1 98.38 45 TYR B CA 1
ATOM 1423 C C . TYR B 1 45 ? -4.977 14.336 -2.992 1 98.38 45 TYR B C 1
ATOM 1425 O O . TYR B 1 45 ? -3.9 14.93 -2.943 1 98.38 45 TYR B O 1
ATOM 1433 N N . ILE B 1 46 ? -5.168 12.984 -2.734 1 97.5 46 ILE B N 1
ATOM 1434 C CA . ILE B 1 46 ? -4.008 12.266 -2.207 1 97.5 46 ILE B CA 1
ATOM 1435 C C . ILE B 1 46 ? -3.594 11.172 -3.182 1 97.5 46 ILE B C 1
ATOM 1437 O O . ILE B 1 46 ? -4.43 10.633 -3.912 1 97.5 46 ILE B O 1
ATOM 1441 N N . LYS B 1 47 ? -2.305 10.922 -3.197 1 95.75 47 LYS B N 1
ATOM 1442 C CA . LYS B 1 47 ? -1.691 9.836 -3.959 1 95.75 47 LYS B CA 1
ATOM 1443 C C . LYS B 1 47 ? -0.492 9.25 -3.217 1 95.75 47 LYS B C 1
ATOM 1445 O O . LYS B 1 47 ? 0.535 9.914 -3.068 1 95.75 47 LYS B O 1
ATOM 1450 N N . ALA B 1 48 ? -0.655 8.148 -2.709 1 92.81 48 ALA B N 1
ATOM 1451 C CA . ALA B 1 48 ? 0.371 7.379 -2.008 1 92.81 48 ALA B CA 1
ATOM 1452 C C . ALA B 1 48 ? 0.09 5.879 -2.098 1 92.81 48 ALA B C 1
ATOM 1454 O O . ALA B 1 48 ? -1.026 5.469 -2.426 1 92.81 48 ALA B O 1
ATOM 1455 N N . PRO B 1 49 ? 1.092 5.047 -1.844 1 89.94 49 PRO B N 1
ATOM 1456 C CA . PRO B 1 49 ? 0.845 3.604 -1.885 1 89.94 49 PRO B CA 1
ATOM 1457 C C . PRO B 1 49 ? -0.344 3.184 -1.022 1 89.94 49 PRO B C 1
ATOM 1459 O O . PRO B 1 49 ? -1.142 2.338 -1.436 1 89.94 49 PRO B O 1
ATOM 1462 N N . MET B 1 50 ? -0.553 3.785 0.037 1 90.38 50 MET B N 1
ATOM 1463 C CA . MET B 1 50 ? -1.683 3.477 0.909 1 90.38 50 MET B CA 1
ATOM 1464 C C . MET B 1 50 ? -3.002 3.855 0.246 1 90.38 50 MET B C 1
ATOM 1466 O O . MET B 1 50 ? -3.988 3.123 0.353 1 90.38 50 MET B O 1
ATOM 1470 N N . SER B 1 51 ? -2.998 4.945 -0.441 1 91.62 51 SER B N 1
ATOM 1471 C CA . SER B 1 51 ? -4.227 5.391 -1.088 1 91.62 51 SER B CA 1
ATOM 1472 C C . SER B 1 51 ? -4.629 4.453 -2.219 1 91.62 51 SER B C 1
ATOM 1474 O O . SER B 1 51 ? -5.816 4.266 -2.486 1 91.62 51 SER B O 1
ATOM 1476 N N . ALA B 1 52 ? -3.598 3.906 -2.857 1 88.69 52 ALA B N 1
ATOM 1477 C CA . ALA B 1 52 ? -3.877 2.928 -3.906 1 88.69 52 ALA B CA 1
ATOM 1478 C C . ALA B 1 52 ? -4.527 1.674 -3.328 1 88.69 52 ALA B C 1
ATOM 1480 O O . ALA B 1 52 ? -5.441 1.107 -3.928 1 88.69 52 ALA B O 1
ATOM 1481 N N . ILE B 1 53 ? -4.137 1.287 -2.18 1 88.25 53 ILE B N 1
ATOM 1482 C CA . ILE B 1 53 ? -4.648 0.086 -1.531 1 88.25 53 ILE B CA 1
ATOM 1483 C C . ILE B 1 53 ? -6.082 0.322 -1.066 1 88.25 53 ILE B C 1
ATOM 1485 O O . ILE B 1 53 ? -6.941 -0.553 -1.211 1 88.25 53 ILE B O 1
ATOM 1489 N N . THR B 1 54 ? -6.441 1.477 -0.543 1 87.88 54 THR B N 1
ATOM 1490 C CA . THR B 1 54 ? -7.742 1.756 0.057 1 87.88 54 THR B CA 1
ATOM 1491 C C . THR B 1 54 ? -8.672 2.426 -0.952 1 87.88 54 THR B C 1
ATOM 1493 O O . THR B 1 54 ? -9.859 2.623 -0.676 1 87.88 54 THR B O 1
ATOM 1496 N N . GLN B 1 55 ? -8.023 2.789 -2.119 1 88.5 55 GLN B N 1
ATOM 1497 C CA . GLN B 1 55 ? -8.75 3.547 -3.133 1 88.5 55 GLN B CA 1
ATOM 1498 C C . GLN B 1 55 ? -9.281 4.863 -2.564 1 88.5 55 GLN B C 1
ATOM 1500 O O . GLN B 1 55 ? -10.43 5.234 -2.812 1 88.5 55 GLN B O 1
ATOM 1505 N N . THR B 1 56 ? -8.547 5.461 -1.677 1 90.25 56 THR B N 1
ATOM 1506 C CA . THR B 1 56 ? -8.867 6.777 -1.136 1 90.25 56 THR B CA 1
ATOM 1507 C C . THR B 1 56 ? -8.266 7.879 -2.006 1 90.25 56 THR B C 1
ATOM 1509 O O . THR B 1 56 ? -7.043 7.941 -2.18 1 90.25 56 THR B O 1
ATOM 1512 N N . ARG B 1 57 ? -9.094 8.766 -2.441 1 95 57 ARG B N 1
ATOM 1513 C CA . ARG B 1 57 ? -8.594 9.75 -3.396 1 95 57 ARG B CA 1
ATOM 1514 C C . ARG B 1 57 ? -8.547 11.141 -2.773 1 95 57 ARG B C 1
ATOM 1516 O O . ARG B 1 57 ? -7.832 12.016 -3.258 1 95 57 ARG B O 1
ATOM 1523 N N . GLU B 1 58 ? -9.336 11.266 -1.853 1 97.62 58 GLU B N 1
ATOM 1524 C CA . GLU B 1 58 ? -9.406 12.609 -1.296 1 97.62 58 GLU B CA 1
ATOM 1525 C C . GLU B 1 58 ? -9.719 12.578 0.198 1 97.62 58 GLU B C 1
ATOM 1527 O O . GLU B 1 58 ? -10.312 11.617 0.691 1 97.62 58 GLU B O 1
ATOM 1532 N N . LEU B 1 59 ? -9.32 13.562 0.869 1 98.12 59 LEU B N 1
ATOM 1533 C CA . LEU B 1 59 ? -9.633 13.82 2.27 1 98.12 59 LEU B CA 1
ATOM 1534 C C . LEU B 1 59 ? -10.352 15.156 2.43 1 98.12 59 LEU B C 1
ATOM 1536 O O . LEU B 1 59 ? -9.992 16.141 1.777 1 98.12 59 LEU B O 1
ATOM 1540 N N . HIS B 1 60 ? -11.344 15.18 3.311 1 98.38 60 HIS B N 1
ATOM 1541 C CA . HIS B 1 60 ? -12.086 16.406 3.613 1 98.38 60 HIS B CA 1
ATOM 1542 C C . HIS B 1 60 ? -11.656 16.984 4.953 1 98.38 60 HIS B C 1
ATOM 1544 O O . HIS B 1 60 ? -11.938 16.422 6.008 1 98.38 60 HIS B O 1
ATOM 1550 N N . MET B 1 61 ? -11.07 18.156 4.836 1 97.56 61 MET B N 1
ATOM 1551 C CA . MET B 1 61 ? -10.445 18.766 6.008 1 97.56 61 MET B CA 1
ATOM 1552 C C . MET B 1 61 ? -11.375 19.797 6.641 1 97.56 61 MET B C 1
ATOM 1554 O O . MET B 1 61 ? -12.047 20.547 5.938 1 97.56 61 MET B O 1
ATOM 1558 N N . SER B 1 62 ? -11.391 19.766 7.93 1 96.19 62 SER B N 1
ATOM 1559 C CA . SER B 1 62 ? -12.086 20.781 8.703 1 96.19 62 SER B CA 1
ATOM 1560 C C . SER B 1 62 ? -11.32 21.125 9.977 1 96.19 62 SER B C 1
ATOM 1562 O O . SER B 1 62 ? -10.703 20.266 10.594 1 96.19 62 SER B O 1
ATOM 1564 N N . PHE B 1 63 ? -11.367 22.359 10.297 1 95.31 63 PHE B N 1
ATOM 1565 C CA . PHE B 1 63 ? -10.82 22.781 11.578 1 95.31 63 PHE B CA 1
ATOM 1566 C C . PHE B 1 63 ? -11.852 22.625 12.68 1 95.31 63 PHE B C 1
ATOM 1568 O O . PHE B 1 63 ? -13.062 22.703 12.43 1 95.31 63 PHE B O 1
ATOM 1575 N N . SER B 1 64 ? -11.297 22.172 13.727 1 86.94 64 SER B N 1
ATOM 1576 C CA . SER B 1 64 ? -12.188 22.109 14.883 1 86.94 64 SER B CA 1
ATOM 1577 C C . SER B 1 64 ? -12.75 23.484 15.227 1 86.94 64 SER B C 1
ATOM 1579 O O . SER B 1 64 ? -12.367 24.484 14.625 1 86.94 64 SER B O 1
ATOM 1581 N N . GLU B 1 65 ? -13.625 23.5 16.25 1 73.5 65 GLU B N 1
ATOM 1582 C CA . GLU B 1 65 ? -14.258 24.734 16.703 1 73.5 65 GLU B CA 1
ATOM 1583 C C . GLU B 1 65 ? -13.234 25.859 16.891 1 73.5 65 GLU B C 1
ATOM 1585 O O . GLU B 1 65 ? -12.031 25.594 16.891 1 73.5 65 GLU B O 1
ATOM 1590 N N . GLU B 1 66 ? -13.719 27.062 17.016 1 65.94 66 GLU B N 1
ATOM 1591 C CA . GLU B 1 66 ? -13.094 28.375 16.938 1 65.94 66 GLU B CA 1
ATOM 1592 C C . GLU B 1 66 ? -11.938 28.484 17.938 1 65.94 66 GLU B C 1
ATOM 1594 O O . GLU B 1 66 ? -12.078 28.141 19.109 1 65.94 66 GLU B O 1
ATOM 1599 N N . GLY B 1 67 ? -10.727 28.891 17.375 1 67.94 67 GLY B N 1
ATOM 1600 C CA . GLY B 1 67 ? -9.57 29.391 18.109 1 67.94 67 GLY B CA 1
ATOM 1601 C C . GLY B 1 67 ? -8.5 28.328 18.312 1 67.94 67 GLY B C 1
ATOM 1602 O O . GLY B 1 67 ? -7.371 28.656 18.672 1 67.94 67 GLY B O 1
ATOM 1603 N N . LYS B 1 68 ? -8.945 27.125 17.969 1 85.31 68 LYS B N 1
ATOM 1604 C CA . LYS B 1 68 ? -7.93 26.078 18.141 1 85.31 68 LYS B CA 1
ATOM 1605 C C . LYS B 1 68 ? -7.305 25.703 16.797 1 85.31 68 LYS B C 1
ATOM 1607 O O . LYS B 1 68 ? -7.949 25.797 15.758 1 85.31 68 LYS B O 1
ATOM 1612 N N . LEU B 1 69 ? -6.059 25.453 16.828 1 95.81 69 LEU B N 1
ATOM 1613 C CA . LEU B 1 69 ? -5.328 24.984 15.656 1 95.81 69 LEU B CA 1
ATOM 1614 C C . LEU B 1 69 ? -5.32 23.453 15.594 1 95.81 69 LEU B C 1
ATOM 1616 O O . LEU B 1 69 ? -4.258 22.828 15.664 1 95.81 69 LEU B O 1
ATOM 1620 N N . GLU B 1 70 ? -6.57 22.922 15.555 1 97.44 70 GLU B N 1
ATOM 1621 C CA . GLU B 1 70 ? -6.82 21.5 15.461 1 97.44 70 GLU B CA 1
ATOM 1622 C C . GLU B 1 70 ? -7.668 21.156 14.242 1 97.44 70 GLU B C 1
ATOM 1624 O O . GLU B 1 70 ? -8.617 21.875 13.922 1 97.44 70 GLU B O 1
ATOM 1629 N N . TRP B 1 71 ? -7.324 20.109 13.562 1 97.5 71 TRP B N 1
ATOM 1630 C CA . TRP B 1 71 ? -8.031 19.797 12.328 1 97.5 71 TRP B CA 1
ATOM 1631 C C . TRP B 1 71 ? -8.211 18.281 12.18 1 97.5 71 TRP B C 1
ATOM 1633 O O . TRP B 1 71 ? -7.551 17.5 12.867 1 97.5 71 TRP B O 1
ATOM 1643 N N . GLU B 1 72 ? -9.172 17.953 11.375 1 97.12 72 GLU B N 1
ATOM 1644 C CA . GLU B 1 72 ? -9.406 16.594 10.906 1 97.12 72 GLU B CA 1
ATOM 1645 C C . GLU B 1 72 ? -9.523 16.547 9.383 1 97.12 72 GLU B C 1
ATOM 1647 O O . GLU B 1 72 ? -10.117 17.438 8.773 1 97.12 72 GLU B O 1
ATOM 1652 N N . ALA B 1 73 ? -8.891 15.656 8.773 1 97.5 73 ALA B N 1
ATOM 1653 C CA . ALA B 1 73 ? -9.031 15.344 7.355 1 97.5 73 ALA B CA 1
ATOM 1654 C C . ALA B 1 73 ? -9.531 13.922 7.152 1 97.5 73 ALA B C 1
ATOM 1656 O O . ALA B 1 73 ? -8.805 12.953 7.41 1 97.5 73 ALA B O 1
ATOM 1657 N N . ARG B 1 74 ? -10.773 13.828 6.629 1 97.06 74 ARG B N 1
ATOM 1658 C CA . ARG B 1 74 ? -11.469 12.539 6.645 1 97.06 74 ARG B CA 1
ATOM 1659 C C . ARG B 1 74 ? -11.695 12.023 5.227 1 97.06 74 ARG B C 1
ATOM 1661 O O . ARG B 1 74 ? -12.148 12.773 4.355 1 97.06 74 ARG B O 1
ATOM 1668 N N . GLY B 1 75 ? -11.281 10.844 5.035 1 96.25 75 GLY B N 1
ATOM 1669 C CA . GLY B 1 75 ? -11.664 10.078 3.857 1 96.25 75 GLY B CA 1
ATOM 1670 C C . GLY B 1 75 ? -12.586 8.914 4.176 1 96.25 75 GLY B C 1
ATOM 1671 O O . GLY B 1 75 ? -13.086 8.797 5.293 1 96.25 75 GLY B O 1
ATOM 1672 N N . GLU B 1 76 ? -12.82 8.078 3.195 1 94.25 76 GLU B N 1
ATOM 1673 C CA . GLU B 1 76 ? -13.734 6.945 3.35 1 94.25 76 GLU B CA 1
ATOM 1674 C C . GLU B 1 76 ? -13.195 5.938 4.359 1 94.25 76 GLU B C 1
ATOM 1676 O O . GLU B 1 76 ? -13.945 5.398 5.168 1 94.25 76 GLU B O 1
ATOM 1681 N N . HIS B 1 77 ? -11.875 5.746 4.363 1 94.12 77 HIS B N 1
ATOM 1682 C CA . HIS B 1 77 ? -11.305 4.652 5.141 1 94.12 77 HIS B CA 1
ATOM 1683 C C . HIS B 1 77 ? -10.219 5.148 6.086 1 94.12 77 HIS B C 1
ATOM 1685 O O . HIS B 1 77 ? -9.594 4.355 6.793 1 94.12 77 HIS B O 1
ATOM 1691 N N . LEU B 1 78 ? -10.031 6.426 6.062 1 93.56 78 LEU B N 1
ATOM 1692 C CA . LEU B 1 78 ? -8.859 6.977 6.734 1 93.56 78 LEU B CA 1
ATOM 1693 C C . LEU B 1 78 ? -9.172 8.344 7.336 1 93.56 78 LEU B C 1
ATOM 1695 O O . LEU B 1 78 ? -9.844 9.164 6.707 1 93.56 78 LEU B O 1
ATOM 1699 N N . LEU B 1 79 ? -8.734 8.523 8.562 1 95.69 79 LEU B N 1
ATOM 1700 C CA . LEU B 1 79 ? -8.859 9.789 9.266 1 95.69 79 LEU B CA 1
ATOM 1701 C C . LEU B 1 79 ? -7.504 10.297 9.734 1 95.69 79 LEU B C 1
ATOM 1703 O O . LEU B 1 79 ? -6.758 9.57 10.391 1 95.69 79 LEU B O 1
ATOM 1707 N N . TRP B 1 80 ? -7.18 11.477 9.25 1 96.81 80 TRP B N 1
ATOM 1708 C CA . TRP B 1 80 ? -6.023 12.188 9.773 1 96.81 80 TRP B CA 1
ATOM 1709 C C . TRP B 1 80 ? -6.457 13.312 10.711 1 96.81 80 TRP B C 1
ATOM 1711 O O . TRP B 1 80 ? -7.426 14.023 10.438 1 96.81 80 TRP B O 1
ATOM 1721 N N . ARG B 1 81 ? -5.699 13.438 11.797 1 96.75 81 ARG B N 1
ATOM 1722 C CA . ARG B 1 81 ? -5.922 14.547 12.711 1 96.75 81 ARG B CA 1
ATOM 1723 C C . ARG B 1 81 ? -4.609 15.219 13.086 1 96.75 81 ARG B C 1
ATOM 1725 O O . ARG B 1 81 ? -3.572 14.562 13.188 1 96.75 81 ARG B O 1
ATOM 1732 N N . GLY B 1 82 ? -4.73 16.438 13.258 1 97.44 82 GLY B N 1
ATOM 1733 C CA . GLY B 1 82 ? -3.572 17.203 13.703 1 97.44 82 GLY B CA 1
ATOM 1734 C C . GLY B 1 82 ? -3.93 18.344 14.633 1 97.44 82 GLY B C 1
ATOM 1735 O O . GLY B 1 82 ? -5.07 18.812 14.648 1 97.44 82 GLY B O 1
ATOM 1736 N N . ARG B 1 83 ? -2.889 18.719 15.422 1 97 83 ARG B N 1
ATOM 1737 C CA . ARG B 1 83 ? -3.021 19.859 16.328 1 97 83 ARG B CA 1
ATOM 1738 C C . ARG B 1 83 ? -1.71 20.625 16.438 1 97 83 ARG B C 1
ATOM 1740 O O . ARG B 1 83 ? -0.631 20.031 16.438 1 97 83 ARG B O 1
ATOM 1747 N N . PHE B 1 84 ? -1.928 21.953 16.625 1 97.94 84 PHE B N 1
ATOM 1748 C CA . PHE B 1 84 ? -0.768 22.812 16.812 1 97.94 84 PHE B CA 1
ATOM 1749 C C . PHE B 1 84 ? -0.888 23.625 18.109 1 97.94 84 PHE B C 1
ATOM 1751 O O . PHE B 1 84 ? -1.975 24.094 18.453 1 97.94 84 PHE B O 1
ATOM 1758 N N . GLU B 1 85 ? 0.187 23.734 18.734 1 97.62 85 GLU B N 1
ATOM 1759 C CA . GLU B 1 85 ? 0.373 24.734 19.781 1 97.62 85 GLU B CA 1
ATOM 1760 C C . GLU B 1 85 ? 1.464 25.734 19.406 1 97.62 85 GLU B C 1
ATOM 1762 O O . GLU B 1 85 ? 2.523 25.344 18.906 1 97.62 85 GLU B O 1
ATOM 1767 N N . VAL B 1 86 ? 1.123 27.016 19.672 1 97.69 86 VAL B N 1
ATOM 1768 C CA . VAL B 1 86 ? 2.027 28.078 19.25 1 97.69 86 VAL B CA 1
ATOM 1769 C C . VAL B 1 86 ? 2.34 28.984 20.438 1 97.69 86 VAL B C 1
ATOM 1771 O O . VAL B 1 86 ? 1.43 29.469 21.109 1 97.69 86 VAL B O 1
ATOM 1774 N N . GLU B 1 87 ? 3.668 29.219 20.578 1 97.5 87 GLU B N 1
ATOM 1775 C CA . GLU B 1 87 ? 4.105 30.078 21.672 1 97.5 87 GLU B CA 1
ATOM 1776 C C . GLU B 1 87 ? 5.312 30.922 21.266 1 97.5 87 GLU B C 1
ATOM 1778 O O . GLU B 1 87 ? 6.223 30.438 20.594 1 97.5 87 GLU B O 1
ATOM 1783 N N . GLU B 1 88 ? 5.281 32.219 21.672 1 97.81 88 GLU B N 1
ATOM 1784 C CA . GLU B 1 88 ? 6.461 33.062 21.469 1 97.81 88 GLU B CA 1
ATOM 1785 C C . GLU B 1 88 ? 7.574 32.688 22.453 1 97.81 88 GLU B C 1
ATOM 1787 O O . GLU B 1 88 ? 7.32 32.5 23.641 1 97.81 88 GLU B O 1
ATOM 1792 N N . VAL B 1 89 ? 8.766 32.562 21.906 1 96.94 89 VAL B N 1
ATOM 1793 C CA . VAL B 1 89 ? 9.938 32.281 22.734 1 96.94 89 VAL B CA 1
ATOM 1794 C C . VAL B 1 89 ? 11.102 33.156 22.297 1 96.94 89 VAL B C 1
ATOM 1796 O O . VAL B 1 89 ? 10.984 33.906 21.328 1 96.94 89 VAL B O 1
ATOM 1799 N N . GLU B 1 90 ? 12.102 33.125 23.188 1 92 90 GLU B N 1
ATOM 1800 C CA . GLU B 1 90 ? 13.297 33.875 22.797 1 92 90 GLU B CA 1
ATOM 1801 C C . GLU B 1 90 ? 13.836 33.375 21.453 1 92 90 GLU B C 1
ATOM 1803 O O . GLU B 1 90 ? 14.055 32.188 21.266 1 92 90 GLU B O 1
ATOM 1808 N N . GLY B 1 91 ? 13.898 34.188 20.469 1 91.31 91 GLY B N 1
ATOM 1809 C CA . GLY B 1 91 ? 14.469 33.812 19.188 1 91.31 91 GLY B CA 1
ATOM 1810 C C . GLY B 1 91 ? 13.43 33.469 18.141 1 91.31 91 GLY B C 1
ATOM 1811 O O . GLY B 1 91 ? 13.766 33.094 17.016 1 91.31 91 GLY B O 1
ATOM 1812 N N . GLY B 1 92 ? 12.109 33.5 18.562 1 96.06 92 GLY B N 1
ATOM 1813 C CA . GLY B 1 92 ? 11.109 33.25 17.531 1 96.06 92 GLY B CA 1
ATOM 1814 C C . GLY B 1 92 ? 9.812 32.688 18.094 1 96.06 92 GLY B C 1
ATOM 1815 O O . GLY B 1 92 ? 9.328 33.125 19.125 1 96.06 92 GLY B O 1
ATOM 1816 N N . VAL B 1 93 ? 9.211 31.781 17.359 1 98.12 93 VAL B N 1
ATOM 1817 C CA . VAL B 1 93 ? 7.934 31.156 17.703 1 98.12 93 VAL B CA 1
ATOM 1818 C C . VAL B 1 93 ? 8.094 29.641 17.75 1 98.12 93 VAL B C 1
ATOM 1820 O O . VAL B 1 93 ? 8.586 29.016 16.812 1 98.12 93 VAL B O 1
ATOM 1823 N N . LYS B 1 94 ? 7.75 29.062 18.891 1 98.5 94 LYS B N 1
ATOM 1824 C CA . LYS B 1 94 ? 7.738 27.625 19.094 1 98.5 94 LYS B CA 1
ATOM 1825 C C . LYS B 1 94 ? 6.418 27.016 18.641 1 98.5 94 LYS B C 1
ATOM 1827 O O . LYS B 1 94 ? 5.344 27.516 19 1 98.5 94 LYS B O 1
ATOM 1832 N N . VAL B 1 95 ? 6.559 25.984 17.844 1 98.62 95 VAL B N 1
ATOM 1833 C CA . VAL B 1 95 ? 5.387 25.25 17.375 1 98.62 95 VAL B CA 1
ATOM 1834 C C . VAL B 1 95 ? 5.477 23.797 17.828 1 98.62 95 VAL B C 1
ATOM 1836 O O . VAL B 1 95 ? 6.512 23.141 17.656 1 98.62 95 VAL B O 1
ATOM 1839 N N . VAL B 1 96 ? 4.438 23.297 18.484 1 98.56 96 VAL B N 1
ATOM 1840 C CA . VAL B 1 96 ? 4.277 21.875 18.797 1 98.56 96 VAL B CA 1
ATOM 1841 C C . VAL B 1 96 ? 3.203 21.266 17.891 1 98.56 96 VAL B C 1
ATOM 1843 O O . VAL B 1 96 ? 2.088 21.797 17.812 1 98.56 96 VAL B O 1
ATOM 1846 N N . VAL B 1 97 ? 3.572 20.219 17.25 1 98.62 97 VAL B N 1
ATOM 1847 C CA . VAL B 1 97 ? 2.635 19.547 16.344 1 98.62 97 VAL B CA 1
ATOM 1848 C C . VAL B 1 97 ? 2.383 18.125 16.828 1 98.62 97 VAL B C 1
ATOM 1850 O O . VAL B 1 97 ? 3.322 17.391 17.156 1 98.62 97 VAL B O 1
ATOM 1853 N N . VAL B 1 98 ? 1.143 17.734 16.938 1 98.31 98 VAL B N 1
ATOM 1854 C CA . VAL B 1 98 ? 0.737 16.344 17.172 1 98.31 98 VAL B CA 1
ATOM 1855 C C . VAL B 1 98 ? -0.097 15.844 16 1 98.31 98 VAL B C 1
ATOM 1857 O O . VAL B 1 98 ? -1.016 16.531 15.539 1 98.31 98 VAL B O 1
ATOM 1860 N N . LEU B 1 99 ? 0.224 14.648 15.461 1 98.38 99 LEU B N 1
ATOM 1861 C CA . LEU B 1 99 ? -0.433 14.023 14.32 1 98.38 99 LEU B CA 1
ATOM 1862 C C . LEU B 1 99 ? -0.966 12.641 14.688 1 98.38 99 LEU B C 1
ATOM 1864 O O . LEU B 1 99 ? -0.284 11.867 15.359 1 98.38 99 LEU B O 1
ATOM 1868 N N . TYR B 1 100 ? -2.205 12.367 14.273 1 97.38 100 TYR B N 1
ATOM 1869 C CA . TYR B 1 100 ? -2.867 11.086 14.492 1 97.38 100 TYR B CA 1
ATOM 1870 C C . TYR B 1 100 ? -3.428 10.531 13.188 1 97.38 100 TYR B C 1
ATOM 1872 O O . TYR B 1 100 ? -3.9 11.289 12.336 1 97.38 100 TYR B O 1
ATOM 1880 N N . VAL B 1 101 ? -3.344 9.227 13.094 1 97.31 101 VAL B N 1
ATOM 1881 C CA . VAL B 1 101 ? -3.977 8.547 11.969 1 97.31 101 VAL B CA 1
ATOM 1882 C C . VAL B 1 101 ? -4.867 7.418 12.477 1 97.31 101 VAL B C 1
ATOM 1884 O O . VAL B 1 101 ? -4.504 6.707 13.422 1 97.31 101 VAL B O 1
ATOM 1887 N N . GLU B 1 102 ? -5.992 7.352 11.859 1 96.56 102 GLU B N 1
ATOM 1888 C CA . GLU B 1 102 ? -6.926 6.281 12.211 1 96.56 102 GLU B CA 1
ATOM 1889 C C . GLU B 1 102 ? -7.531 5.648 10.961 1 96.56 102 GLU B C 1
ATOM 1891 O O . GLU B 1 102 ? -8.109 6.344 10.125 1 96.56 102 GLU B O 1
ATOM 1896 N N . GLY B 1 103 ? -7.348 4.34 10.898 1 96.12 103 GLY B N 1
ATOM 1897 C CA . GLY B 1 103 ? -8.094 3.596 9.898 1 96.12 103 GLY B CA 1
ATOM 1898 C C . GLY B 1 103 ? -9.547 3.389 10.273 1 96.12 103 GLY B C 1
ATOM 1899 O O . GLY B 1 103 ? -9.867 3.139 11.438 1 96.12 103 GLY B O 1
ATOM 1900 N N . LEU B 1 104 ? -10.375 3.432 9.25 1 95.25 104 LEU B N 1
ATOM 1901 C CA . LEU B 1 104 ? -11.805 3.311 9.5 1 95.25 104 LEU B CA 1
ATOM 1902 C C . LEU B 1 104 ? -12.359 2.021 8.898 1 95.25 104 LEU B C 1
ATOM 1904 O O . LEU B 1 104 ? -11.906 1.583 7.836 1 95.25 104 LEU B O 1
ATOM 1908 N N . GLY B 1 105 ? -13.367 1.446 9.594 1 93.31 105 GLY B N 1
ATOM 1909 C CA . GLY B 1 105 ? -14.062 0.289 9.062 1 93.31 105 GLY B CA 1
ATOM 1910 C C . GLY B 1 105 ? -13.164 -0.91 8.852 1 93.31 105 GLY B C 1
ATOM 1911 O O . GLY B 1 105 ? -12.273 -1.176 9.656 1 93.31 105 GLY B O 1
ATOM 1912 N N . ALA B 1 106 ? -13.328 -1.633 7.742 1 90.69 106 ALA B N 1
ATOM 1913 C CA . ALA B 1 106 ? -12.688 -2.918 7.465 1 90.69 106 ALA B CA 1
ATOM 1914 C C . ALA B 1 106 ? -11.219 -2.738 7.113 1 90.69 106 ALA B C 1
ATOM 1916 O O . ALA B 1 106 ? -10.43 -3.684 7.199 1 90.69 106 ALA B O 1
ATOM 1917 N N . MET B 1 107 ? -10.859 -1.48 6.812 1 94.12 107 MET B N 1
ATOM 1918 C CA . MET B 1 107 ? -9.484 -1.229 6.383 1 94.12 107 MET B CA 1
ATOM 1919 C C . MET B 1 107 ? -8.609 -0.84 7.57 1 94.12 107 MET B C 1
ATOM 1921 O O . MET B 1 107 ? -7.391 -0.712 7.43 1 94.12 107 MET B O 1
ATOM 1925 N N . ALA B 1 108 ? -9.242 -0.752 8.719 1 95.25 108 ALA B N 1
ATOM 1926 C CA . ALA B 1 108 ? -8.508 -0.339 9.914 1 95.25 108 ALA B CA 1
ATOM 1927 C C . ALA B 1 108 ? -7.34 -1.286 10.195 1 95.25 108 ALA B C 1
ATOM 1929 O O . ALA B 1 108 ? -6.273 -0.854 10.633 1 95.25 108 ALA B O 1
ATOM 1930 N N . SER B 1 109 ? -7.469 -2.529 9.93 1 95.12 109 SER B N 1
ATOM 1931 C CA . SER B 1 109 ? -6.457 -3.537 10.234 1 95.12 109 SER B CA 1
ATOM 1932 C C . SER B 1 109 ? -5.242 -3.395 9.328 1 95.12 109 SER B C 1
ATOM 1934 O O . SER B 1 109 ? -4.168 -3.916 9.633 1 95.12 109 SER B O 1
ATOM 1936 N N . ILE B 1 110 ? -5.383 -2.684 8.234 1 95.06 110 ILE B N 1
ATOM 1937 C CA . ILE B 1 110 ? -4.293 -2.416 7.305 1 95.06 110 ILE B CA 1
ATOM 1938 C C . ILE B 1 110 ? -3.701 -1.037 7.586 1 95.06 110 ILE B C 1
ATOM 1940 O O . ILE B 1 110 ? -2.488 -0.899 7.75 1 95.06 110 ILE B O 1
ATOM 1944 N N . ILE B 1 111 ? -4.602 -0.08 7.691 1 94.88 111 ILE B N 1
ATOM 1945 C CA . ILE B 1 111 ? -4.199 1.321 7.762 1 94.88 111 ILE B CA 1
ATOM 1946 C C . ILE B 1 111 ? -3.453 1.579 9.07 1 94.88 111 ILE B C 1
ATOM 1948 O O . ILE B 1 111 ? -2.414 2.242 9.078 1 94.88 111 ILE B O 1
ATOM 1952 N N . ASN B 1 112 ? -3.9 0.994 10.195 1 96.75 112 ASN B N 1
ATOM 1953 C CA . ASN B 1 112 ? -3.35 1.35 11.5 1 96.75 112 ASN B CA 1
ATOM 1954 C C . ASN B 1 112 ? -1.921 0.839 11.664 1 96.75 112 ASN B C 1
ATOM 1956 O O . ASN B 1 112 ? -1.022 1.601 12.023 1 96.75 112 ASN B O 1
ATOM 1960 N N . PRO B 1 113 ? -1.686 -0.373 11.328 1 95.19 113 PRO B N 1
ATOM 1961 C CA . PRO B 1 113 ? -0.283 -0.79 11.406 1 95.19 113 PRO B CA 1
ATOM 1962 C C . PRO B 1 113 ? 0.612 -0.05 10.414 1 95.19 113 PRO B C 1
ATOM 1964 O O . PRO B 1 113 ? 1.753 0.287 10.742 1 95.19 113 PRO B O 1
ATOM 1967 N N . MET B 1 114 ? 0.167 0.219 9.211 1 94.56 114 MET B N 1
ATOM 1968 C CA . MET B 1 114 ? 0.926 0.964 8.211 1 94.56 114 MET B CA 1
ATOM 1969 C C . MET B 1 114 ? 1.251 2.369 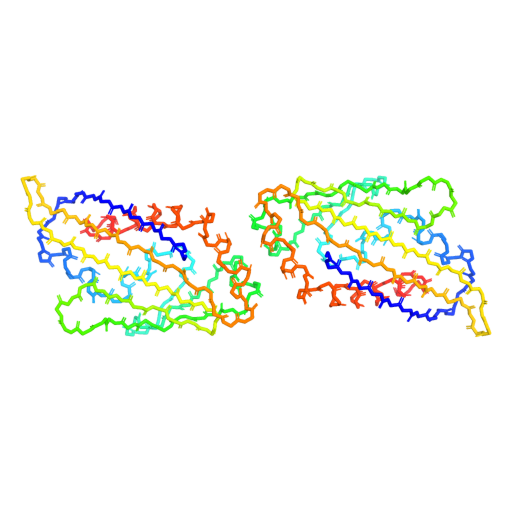8.711 1 94.56 114 MET B C 1
ATOM 1971 O O . MET B 1 114 ? 2.383 2.834 8.57 1 94.56 114 MET B O 1
ATOM 1975 N N . ALA B 1 115 ? 0.244 2.945 9.297 1 95.5 115 ALA B N 1
ATOM 1976 C CA . ALA B 1 115 ? 0.419 4.293 9.836 1 95.5 115 ALA B CA 1
ATOM 1977 C C . ALA B 1 115 ? 1.441 4.301 10.969 1 95.5 115 ALA B C 1
ATOM 1979 O O . ALA B 1 115 ? 2.215 5.254 11.109 1 95.5 115 ALA B O 1
ATOM 1980 N N . SER B 1 116 ? 1.441 3.238 11.711 1 95.56 116 SER B N 1
ATOM 1981 C CA . SER B 1 116 ? 2.365 3.158 12.844 1 95.56 116 SER B CA 1
ATOM 1982 C C . SER B 1 116 ? 3.814 3.17 12.367 1 95.56 116 SER B C 1
ATOM 1984 O O . SER B 1 116 ? 4.688 3.719 13.039 1 95.56 116 SER B O 1
ATOM 1986 N N . VAL B 1 117 ? 4.047 2.646 11.227 1 91.94 117 VAL B N 1
ATOM 1987 C CA . VAL B 1 117 ? 5.398 2.58 10.68 1 91.94 117 VAL B CA 1
ATOM 1988 C C . VAL B 1 117 ? 5.754 3.904 10.008 1 91.94 117 VAL B C 1
ATOM 1990 O O . VAL B 1 117 ? 6.914 4.32 10.016 1 91.94 117 VAL B O 1
ATOM 1993 N N . GLN B 1 118 ? 4.797 4.652 9.523 1 93.44 118 GLN B N 1
ATOM 1994 C CA . GL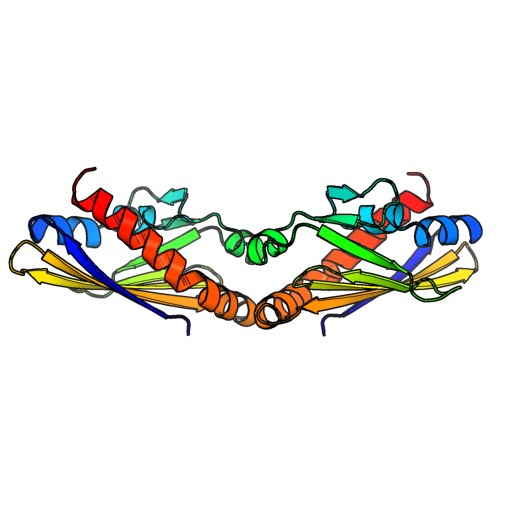N B 1 118 ? 5.105 5.762 8.625 1 93.44 118 GLN B CA 1
ATOM 1995 C C . GLN B 1 118 ? 4.914 7.105 9.328 1 93.44 118 GLN B C 1
ATOM 1997 O O . GLN B 1 118 ? 5.453 8.125 8.891 1 93.44 118 GLN B O 1
ATOM 2002 N N . ILE B 1 119 ? 4.176 7.172 10.422 1 96.69 119 ILE B N 1
ATOM 2003 C CA . ILE B 1 119 ? 3.646 8.438 10.922 1 96.69 119 ILE B CA 1
ATOM 2004 C C . ILE B 1 119 ? 4.797 9.344 11.352 1 96.69 119 ILE B C 1
ATOM 2006 O O . ILE B 1 119 ? 4.742 10.562 11.156 1 96.69 119 ILE B O 1
ATOM 2010 N N . ARG B 1 120 ? 5.832 8.883 11.906 1 97.5 120 ARG B N 1
ATOM 2011 C CA . ARG B 1 120 ? 6.953 9.719 12.328 1 97.5 120 ARG B CA 1
ATOM 2012 C C . ARG B 1 120 ? 7.645 10.352 11.125 1 97.5 120 ARG B C 1
ATOM 2014 O O . ARG B 1 120 ? 7.98 11.539 11.141 1 97.5 120 ARG B O 1
ATOM 2021 N N . GLY B 1 121 ? 7.887 9.445 10.086 1 96.75 121 GLY B N 1
ATOM 2022 C CA . GLY B 1 121 ? 8.469 9.969 8.859 1 96.75 121 GLY B CA 1
ATOM 2023 C C . GLY B 1 121 ? 7.605 11.016 8.18 1 96.75 121 GLY B C 1
ATOM 2024 O O . GLY B 1 121 ? 8.109 12.023 7.688 1 96.75 121 GLY B O 1
ATOM 2025 N N . GLN B 1 122 ? 6.316 10.781 8.188 1 97 122 GLN B N 1
ATOM 2026 C CA . GLN B 1 122 ? 5.371 11.734 7.609 1 97 122 GLN B CA 1
ATOM 2027 C C . GLN B 1 122 ? 5.391 13.055 8.367 1 97 122 GLN B C 1
ATOM 2029 O O . GLN B 1 122 ? 5.359 14.125 7.758 1 97 122 GLN B O 1
ATOM 2034 N N . LEU B 1 123 ? 5.512 12.961 9.688 1 98.5 123 LEU B N 1
ATOM 2035 C CA . LEU B 1 123 ? 5.555 14.172 10.5 1 98.5 123 LEU B CA 1
ATOM 2036 C C . LEU B 1 123 ? 6.84 14.953 10.25 1 98.5 123 LEU B C 1
ATOM 2038 O O . LEU B 1 123 ? 6.812 16.188 10.141 1 98.5 123 LEU B O 1
ATOM 2042 N N . ARG B 1 124 ? 7.945 14.258 10.086 1 98.19 124 ARG B N 1
ATOM 2043 C CA . ARG B 1 124 ? 9.219 14.922 9.812 1 98.19 124 ARG B CA 1
ATOM 2044 C C . ARG B 1 124 ? 9.172 15.68 8.492 1 98.19 124 ARG B C 1
ATOM 2046 O O . ARG B 1 124 ? 9.617 16.828 8.414 1 98.19 124 ARG B O 1
ATOM 2053 N N . HIS B 1 125 ? 8.672 15.039 7.559 1 98.31 125 HIS B N 1
ATOM 2054 C CA . HIS B 1 125 ? 8.523 15.695 6.262 1 98.31 125 HIS B CA 1
ATOM 2055 C C . HIS B 1 125 ? 7.613 16.906 6.359 1 98.31 125 HIS B C 1
ATOM 2057 O O . HIS B 1 125 ? 7.941 17.984 5.836 1 98.31 125 HIS B O 1
ATOM 2063 N N . PHE B 1 126 ? 6.469 16.719 6.984 1 98.69 126 PHE B N 1
ATOM 2064 C CA . PHE B 1 126 ? 5.5 17.797 7.191 1 98.69 126 PHE B CA 1
ATOM 2065 C C . PHE B 1 126 ? 6.156 19 7.832 1 98.69 126 PHE B C 1
ATOM 2067 O O . PHE B 1 126 ? 6 20.125 7.348 1 98.69 126 PHE B O 1
ATOM 2074 N N . VAL B 1 127 ? 6.91 18.828 8.867 1 98.69 127 VAL B N 1
ATOM 2075 C CA . VAL B 1 127 ? 7.547 19.891 9.625 1 98.69 127 VAL B CA 1
ATOM 2076 C C . VAL B 1 127 ? 8.57 20.609 8.75 1 98.69 127 VAL B C 1
ATOM 2078 O O . VAL B 1 127 ? 8.648 21.844 8.75 1 98.69 127 VAL B O 1
ATOM 2081 N N . LYS B 1 128 ? 9.312 19.828 7.992 1 98.5 128 LYS B N 1
ATOM 2082 C CA . LYS B 1 128 ? 10.281 20.422 7.078 1 98.5 128 LYS B CA 1
ATOM 2083 C C . LYS B 1 128 ? 9.602 21.359 6.086 1 98.5 128 LYS B C 1
ATOM 2085 O O . LYS B 1 128 ? 10.047 22.5 5.898 1 98.5 128 LYS B O 1
ATOM 2090 N N . LYS B 1 129 ? 8.539 20.922 5.543 1 98.5 129 LYS B N 1
ATOM 2091 C CA . LYS B 1 129 ? 7.816 21.719 4.562 1 98.5 129 LYS B CA 1
ATOM 2092 C C . LYS B 1 129 ? 7.137 22.906 5.219 1 98.5 129 LYS B C 1
ATOM 2094 O O . LYS B 1 129 ? 7.066 24 4.633 1 98.5 129 LYS B O 1
ATOM 2099 N N . LEU B 1 130 ? 6.645 22.719 6.367 1 98.38 130 LEU B N 1
ATOM 2100 C CA . LEU B 1 130 ? 5.98 23.781 7.105 1 98.38 130 LEU B CA 1
ATOM 2101 C C . LEU B 1 130 ? 6.949 24.922 7.402 1 98.38 130 LEU B C 1
ATOM 2103 O O . LEU B 1 130 ? 6.602 26.094 7.246 1 98.38 130 LEU B O 1
ATOM 2107 N N . LYS B 1 131 ? 8.133 24.578 7.801 1 98.19 131 LYS B N 1
ATOM 2108 C CA . LYS B 1 131 ? 9.164 25.578 8.062 1 98.19 131 LYS B CA 1
ATOM 2109 C C . LYS B 1 131 ? 9.469 26.391 6.801 1 98.19 131 LYS B C 1
ATOM 2111 O O . LYS B 1 131 ? 9.586 27.609 6.863 1 98.19 131 LYS B O 1
ATOM 2116 N N . GLU B 1 132 ? 9.555 25.672 5.699 1 97.88 132 GLU B N 1
ATOM 2117 C CA . GLU B 1 132 ? 9.797 26.344 4.426 1 97.88 132 GLU B CA 1
ATOM 2118 C C . GLU B 1 132 ? 8.664 27.312 4.094 1 97.88 132 GLU B C 1
ATOM 2120 O O . GLU B 1 132 ? 8.914 28.438 3.652 1 97.88 132 GLU B O 1
ATOM 2125 N N . LYS B 1 133 ? 7.504 26.891 4.348 1 97.38 133 LYS B N 1
ATOM 2126 C CA . LYS B 1 133 ? 6.328 27.688 4.031 1 97.38 133 LYS B CA 1
ATOM 2127 C C . LYS B 1 133 ? 6.258 28.938 4.91 1 97.38 133 LYS B C 1
ATOM 2129 O O . LYS B 1 133 ? 5.934 30.031 4.43 1 97.38 133 LYS B O 1
ATOM 2134 N N . ILE B 1 134 ? 6.539 28.797 6.129 1 97.69 134 ILE B N 1
ATOM 2135 C CA . ILE B 1 134 ? 6.473 29.906 7.082 1 97.69 134 ILE B CA 1
ATOM 2136 C C . ILE B 1 134 ? 7.562 30.922 6.77 1 97.69 134 ILE B C 1
ATOM 2138 O O . ILE B 1 134 ? 7.332 32.125 6.84 1 97.69 134 ILE B O 1
ATOM 2142 N N . SER B 1 135 ? 8.734 30.438 6.395 1 93.06 135 SER B N 1
ATOM 2143 C CA . SER B 1 135 ? 9.875 31.312 6.133 1 93.06 135 SER B CA 1
ATOM 2144 C C . SER B 1 135 ? 9.758 31.969 4.762 1 93.06 135 SER B C 1
ATOM 2146 O O . SER B 1 135 ? 10.453 32.938 4.477 1 93.06 135 SER B O 1
ATOM 2148 N N . GLY B 1 136 ? 8.852 31.562 3.895 1 84.5 136 GLY B N 1
ATOM 2149 C CA . GLY B 1 136 ? 8.742 32.062 2.539 1 84.5 136 GLY B CA 1
ATOM 2150 C C . GLY B 1 136 ? 9.75 31.469 1.585 1 84.5 136 GLY B C 1
ATOM 2151 O O . GLY B 1 136 ? 10.039 32.031 0.532 1 84.5 136 GLY B O 1
ATOM 2152 N N . ALA B 1 137 ? 10.414 30.438 2.043 1 67.88 137 ALA B N 1
ATOM 2153 C CA . ALA B 1 137 ? 11.391 29.781 1.188 1 67.88 137 ALA B CA 1
ATOM 2154 C C . ALA B 1 137 ? 10.758 28.609 0.434 1 67.88 137 ALA B C 1
ATOM 2156 O O . ALA B 1 137 ? 9.805 28 0.917 1 67.88 137 ALA B O 1
#

Radius of gyration: 24.54 Å; Cα contacts (8 Å, |Δi|>4): 578; chains: 2; bounding box: 31×72×49 Å